Protein 2YMA (pdb70)

Structure (mmCIF, N/CA/C/O backbone):
data_2YMA
#
_entry.id   2YMA
#
_cell.length_a   160.800
_cell.length_b   160.800
_cell.length_c   97.660
_cell.angle_alpha   90.00
_cell.angle_beta   90.00
_cell.angle_gamma   120.00
#
_symmetry.space_group_name_H-M   'H 3 2'
#
loop_
_entity.id
_entity.type
_entity.pdbx_description
1 polymer 'PROTEIN OS-9 HOMOLOG'
2 water water
#
loop_
_atom_site.group_PDB
_atom_site.id
_atom_site.type_symbol
_atom_site.label_atom_id
_atom_site.label_alt_id
_atom_site.label_comp_id
_atom_site.label_asym_id
_atom_site.label_entity_id
_atom_site.label_seq_id
_atom_site.pdbx_PDB_ins_code
_atom_site.Cartn_x
_atom_site.Cartn_y
_atom_site.Cartn_z
_atom_site.occupancy
_atom_site.B_iso_or_equiv
_atom_site.auth_seq_id
_atom_site.auth_comp_id
_atom_site.auth_asym_id
_atom_site.auth_atom_id
_atom_site.pdbx_PDB_model_num
ATOM 1 N N . SER A 1 2 ? -25.813 75.080 3.464 1.00 147.25 265 SER A N 1
ATOM 2 C CA . SER A 1 2 ? -25.547 73.793 2.829 1.00 139.19 265 SER A CA 1
ATOM 3 C C . SER A 1 2 ? -25.471 73.953 1.317 1.00 133.10 265 SER A C 1
ATOM 4 O O . SER A 1 2 ? -25.458 72.963 0.578 1.00 139.57 265 SER A O 1
ATOM 6 N N . ILE A 1 3 ? -25.422 75.210 0.878 1.00 118.23 266 ILE A N 1
ATOM 7 C CA . ILE A 1 3 ? -25.376 75.581 -0.538 1.00 108.40 266 ILE A CA 1
ATOM 8 C C . ILE A 1 3 ? -24.464 74.683 -1.374 1.00 110.42 266 ILE A C 1
ATOM 9 O O . ILE A 1 3 ? -23.354 74.346 -0.954 1.00 108.71 266 ILE A O 1
ATOM 14 N N . GLY A 1 4 ? -24.941 74.301 -2.557 1.00 95.42 267 GLY A N 1
ATOM 15 C CA . GLY A 1 4 ? -24.171 73.469 -3.468 1.00 77.15 267 GLY A CA 1
ATOM 16 C C . GLY A 1 4 ? -24.566 72.002 -3.518 1.00 84.88 267 GLY A C 1
ATOM 17 O O . GLY A 1 4 ? -25.752 71.669 -3.529 1.00 80.59 267 GLY A O 1
ATOM 18 N N . SER A 1 5 ? -23.562 71.126 -3.542 1.00 88.15 268 SER A N 1
ATOM 19 C CA . SER A 1 5 ? -23.789 69.687 -3.668 1.00 87.92 268 SER A CA 1
ATOM 20 C C . SER A 1 5 ? -24.289 69.035 -2.377 1.00 77.73 268 SER A C 1
ATOM 21 O O . SER A 1 5 ? -24.087 69.563 -1.287 1.00 88.92 268 SER A O 1
ATOM 24 N N . ASN A 1 6 ? -24.950 67.889 -2.528 1.00 67.66 269 ASN A N 1
ATOM 25 C CA . ASN A 1 6 ? -25.479 67.100 -1.414 1.00 68.52 269 ASN A CA 1
ATOM 26 C C . ASN A 1 6 ? -24.671 65.836 -1.179 1.00 79.84 269 ASN A C 1
ATOM 27 O O . ASN A 1 6 ? -24.243 65.184 -2.134 1.00 64.98 269 ASN A O 1
ATOM 32 N N . SER A 1 7 ? -24.495 65.476 0.091 1.00 85.05 270 SER A N 1
ATOM 33 C CA . SER A 1 7 ? -23.733 64.287 0.460 1.00 67.80 270 SER A CA 1
ATOM 34 C C . SER A 1 7 ? -24.615 63.059 0.429 1.00 73.15 270 SER A C 1
ATOM 35 O O . SER A 1 7 ? -25.719 63.073 0.966 1.00 92.69 270 SER A O 1
ATOM 38 N N . ILE A 1 8 ? -24.136 62.000 -0.212 1.00 73.36 271 ILE A N 1
ATOM 39 C CA . ILE A 1 8 ? -24.851 60.733 -0.184 1.00 66.22 271 ILE A CA 1
ATOM 40 C C . ILE A 1 8 ? -23.960 59.652 0.388 1.00 73.08 271 ILE A C 1
ATOM 41 O O . ILE A 1 8 ? -22.750 59.639 0.168 1.00 71.33 271 ILE A O 1
ATOM 46 N N . ASP A 1 9 ? -24.567 58.741 1.133 1.00 90.46 272 ASP A N 1
ATOM 47 C CA . ASP A 1 9 ? -23.815 57.637 1.689 1.00 89.43 272 ASP A CA 1
ATOM 48 C C . ASP A 1 9 ? -23.788 56.487 0.710 1.00 70.68 272 ASP A C 1
ATOM 49 O O . ASP A 1 9 ? -24.821 56.076 0.192 1.00 61.37 272 ASP A O 1
ATOM 54 N N . LEU A 1 10 ? -22.589 55.980 0.455 1.00 62.70 273 LEU A N 1
ATOM 55 C CA . LEU A 1 10 ? -22.426 54.797 -0.365 1.00 65.61 273 LEU A CA 1
ATOM 56 C C . LEU A 1 10 ? -22.550 53.538 0.482 1.00 72.61 273 LEU A C 1
ATOM 57 O O . LEU A 1 10 ? -22.337 53.557 1.695 1.00 77.28 273 LEU A O 1
ATOM 62 N N . ILE A 1 11 ? -22.898 52.442 -0.170 1.00 83.82 274 ILE A N 1
ATOM 63 C CA . ILE A 1 11 ? -23.095 51.177 0.518 1.00 76.25 274 ILE A CA 1
ATOM 64 C C . ILE A 1 11 ? -21.778 50.447 0.780 1.00 65.42 274 ILE A C 1
ATOM 65 O O . ILE A 1 11 ? -21.009 50.184 -0.143 1.00 66.90 274 ILE A O 1
ATOM 70 N N . THR A 1 12 ? -21.525 50.140 2.051 1.00 90.46 275 THR A N 1
ATOM 71 C CA . THR A 1 12 ? -20.284 49.496 2.479 1.00 78.67 275 THR A CA 1
ATOM 72 C C . THR A 1 12 ? -20.492 47.998 2.715 1.00 85.83 275 THR A C 1
ATOM 73 O O . THR A 1 12 ? -21.626 47.540 2.897 1.00 81.57 275 THR A O 1
ATOM 77 N N . LYS A 1 13 ? -19.398 47.239 2.706 1.00 84.78 276 LYS A N 1
ATOM 78 C CA . LYS A 1 13 ? -19.459 45.808 2.986 1.00 85.65 276 LYS A CA 1
ATOM 79 C C . LYS A 1 13 ? -19.896 45.561 4.425 1.00 72.86 276 LYS A C 1
ATOM 80 O O . LYS A 1 13 ? -20.748 44.717 4.693 1.00 75.06 276 LYS A O 1
ATOM 82 N N . TYR A 1 14 ? -19.319 46.326 5.345 1.00 69.12 277 TYR A N 1
ATOM 83 C CA . TYR A 1 14 ? -19.548 46.124 6.766 1.00 72.99 277 TYR A CA 1
ATOM 84 C C . TYR A 1 14 ? -20.089 47.385 7.407 1.00 72.32 277 TYR A C 1
ATOM 85 O O . TYR A 1 14 ? -19.623 48.485 7.113 1.00 77.42 277 TYR A O 1
ATOM 94 N N . GLU A 1 15 ? -21.072 47.217 8.286 1.00 78.54 278 GLU A N 1
ATOM 95 C CA . GLU A 1 15 ? -21.545 48.297 9.144 1.00 67.03 278 GLU A CA 1
ATOM 96 C C . GLU A 1 15 ? -20.906 48.183 10.525 1.00 63.84 278 GLU A C 1
ATOM 97 O O . GLU A 1 15 ? -21.081 47.175 11.211 1.00 73.98 278 GLU A O 1
ATOM 103 N N . PRO A 1 16 ? -20.154 49.216 10.936 1.00 70.38 279 PRO A N 1
ATOM 104 C CA . PRO A 1 16 ? -19.463 49.201 12.230 1.00 81.56 279 PRO A CA 1
ATOM 105 C C . PRO A 1 16 ? -20.363 49.675 13.360 1.00 63.48 279 PRO A C 1
ATOM 106 O O . PRO A 1 16 ? -21.006 50.696 13.227 1.00 73.70 279 PRO A O 1
ATOM 110 N N . ILE A 1 17 ? -20.404 48.920 14.451 1.00 71.92 280 ILE A N 1
ATOM 111 C CA . ILE A 1 17 ? -21.171 49.286 15.628 1.00 50.68 280 ILE A CA 1
ATOM 112 C C . ILE A 1 17 ? -20.218 49.343 16.821 1.00 54.04 280 ILE A C 1
ATOM 113 O O . ILE A 1 17 ? -19.532 48.367 17.143 1.00 65.16 280 ILE A O 1
ATOM 118 N N . PHE A 1 18 ? -20.178 50.498 17.465 1.00 52.09 281 PHE A N 1
ATOM 119 C CA . PHE A 1 18 ? -19.280 50.750 18.581 1.00 54.78 281 PHE A CA 1
ATOM 120 C C . PHE A 1 18 ? -19.617 49.947 19.838 1.00 54.69 281 PHE A C 1
ATOM 121 O O . PHE A 1 18 ? -20.706 50.095 20.404 1.00 61.13 281 PHE A O 1
ATOM 129 N N . LEU A 1 19 ? -18.671 49.116 20.282 1.00 52.73 282 LEU A N 1
ATOM 130 C CA . LEU A 1 19 ? -18.841 48.338 21.511 1.00 50.15 282 LEU A CA 1
ATOM 131 C C . LEU A 1 19 ? -18.169 49.035 22.693 1.00 57.50 282 LEU A C 1
ATOM 132 O O . LEU A 1 19 ? -18.290 48.617 23.852 1.00 56.79 282 LEU A O 1
ATOM 137 N N . GLY A 1 20 ? -17.447 50.103 22.390 1.00 67.14 283 GLY A N 1
ATOM 138 C CA . GLY A 1 20 ? -16.699 50.807 23.408 1.00 71.48 283 GLY A CA 1
ATOM 139 C C . GLY A 1 20 ? -15.285 50.289 23.534 1.00 78.01 283 GLY A C 1
ATOM 140 O O . GLY A 1 20 ? -14.922 49.294 22.904 1.00 69.16 283 GLY A O 1
ATOM 141 N N . SER A 1 21 ? -14.493 50.977 24.354 1.00 80.07 284 SER A N 1
ATOM 142 C CA . SER A 1 21 ? -13.100 50.616 24.609 1.00 68.98 284 SER A CA 1
ATOM 143 C C . SER A 1 21 ? -12.267 50.524 23.324 1.00 75.86 284 SER A C 1
ATOM 144 O O . SER A 1 21 ? -11.350 49.718 23.247 1.00 67.49 284 SER A O 1
ATOM 147 N N . GLY A 1 22 ? -12.589 51.347 22.327 1.00 65.50 285 GLY A N 1
ATOM 148 C CA . GLY A 1 22 ? -11.908 51.303 21.039 1.00 55.93 285 GLY A CA 1
ATOM 149 C C . GLY A 1 22 ? -12.161 50.043 20.219 1.00 76.27 285 GLY A C 1
ATOM 150 O O . GLY A 1 22 ? -11.352 49.686 19.359 1.00 77.38 285 GLY A O 1
ATOM 151 N N . ILE A 1 23 ? -13.281 49.368 20.474 1.00 53.39 286 ILE A N 1
ATOM 152 C CA . ILE A 1 23 ? -13.602 48.125 19.771 1.00 53.98 286 ILE A CA 1
ATOM 153 C C . ILE A 1 23 ? -14.915 48.255 19.008 1.00 54.27 286 ILE A C 1
ATOM 154 O O . ILE A 1 23 ? -15.897 48.791 19.527 1.00 54.91 286 ILE A O 1
ATOM 159 N N . TYR A 1 24 ? -14.936 47.766 17.775 1.00 59.91 287 TYR A N 1
ATOM 160 C CA . TYR A 1 24 ? -16.150 47.821 16.966 1.00 57.74 287 TYR A CA 1
ATOM 161 C C . TYR A 1 24 ? -16.622 46.465 16.483 1.00 56.67 287 TYR A C 1
ATOM 162 O O . TYR A 1 24 ? -15.824 45.638 16.032 1.00 58.24 287 TYR A O 1
ATOM 171 N N . PHE A 1 25 ? -17.930 46.256 16.559 1.00 49.86 288 PHE A N 1
ATOM 172 C CA . PHE A 1 25 ? -18.553 45.100 15.928 1.00 45.39 288 PHE A CA 1
ATOM 173 C C . PHE A 1 25 ? -18.729 45.419 14.438 1.00 51.11 288 PHE A C 1
ATOM 174 O O . PHE A 1 25 ? -19.375 46.409 14.070 1.00 55.83 288 PHE A O 1
ATOM 182 N N . LEU A 1 26 ? -18.155 44.590 13.579 1.00 47.95 289 LEU A N 1
ATOM 183 C CA . LEU A 1 26 ? -18.318 44.770 12.136 1.00 48.74 289 LEU A CA 1
ATOM 184 C C . LEU A 1 26 ? -19.347 43.795 11.605 1.00 53.06 289 LEU A C 1
ATOM 185 O O . LEU A 1 26 ? -19.111 42.579 11.550 1.00 48.22 289 LEU A O 1
ATOM 190 N N . ARG A 1 27 ? -20.497 44.325 11.223 1.00 67.41 290 ARG A N 1
ATOM 191 C CA . ARG A 1 27 ? -21.535 43.479 10.68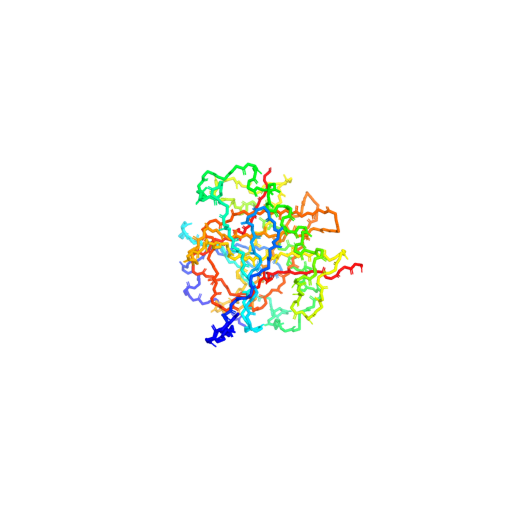2 1.00 55.22 290 ARG A CA 1
ATOM 192 C C . ARG A 1 27 ? -21.605 43.611 9.185 1.00 59.57 290 ARG A C 1
ATOM 193 O O . ARG A 1 27 ? -21.936 44.671 8.666 1.00 61.09 290 ARG A O 1
ATOM 201 N N . PRO A 1 28 ? -21.332 42.515 8.483 1.00 64.02 291 PRO A N 1
ATOM 202 C CA . PRO A 1 28 ? -21.383 42.529 7.019 1.00 53.89 291 PRO A CA 1
ATOM 203 C C . PRO A 1 28 ? -22.802 42.785 6.518 1.00 71.49 291 PRO A C 1
ATOM 204 O O . PRO A 1 28 ? -23.752 42.212 7.073 1.00 67.04 291 PRO A O 1
ATOM 208 N N . PHE A 1 29 ? -22.946 43.633 5.494 1.00 75.81 292 PHE A N 1
ATOM 209 C CA . PHE A 1 29 ? -24.259 43.877 4.891 1.00 84.50 292 PHE A CA 1
ATOM 210 C C . PHE A 1 29 ? -24.778 42.578 4.244 1.00 74.82 292 PHE A C 1
ATOM 211 O O . PHE A 1 29 ? -25.980 42.301 4.249 1.00 81.71 292 PHE A O 1
ATOM 213 N N . ASN A 1 30 ? -23.859 41.776 3.712 1.00 81.04 293 ASN A N 1
ATOM 214 C CA . ASN A 1 30 ? -24.185 40.434 3.212 1.00 81.11 293 ASN A CA 1
ATOM 215 C C . ASN A 1 30 ? -24.438 39.426 4.351 1.00 84.74 293 ASN A C 1
ATOM 216 O O . ASN A 1 30 ? -23.498 38.963 5.003 1.00 83.28 293 ASN A O 1
ATOM 221 N N . THR A 1 31 ? -25.700 39.082 4.590 1.00 99.85 294 THR A N 1
ATOM 222 C CA . THR A 1 31 ? -26.062 38.235 5.730 1.00 106.83 294 THR A CA 1
ATOM 223 C C . THR A 1 31 ? -25.416 36.845 5.714 1.00 97.31 294 THR A C 1
ATOM 224 O O . THR A 1 31 ? -25.558 36.082 6.673 1.00 99.53 294 THR A O 1
ATOM 226 N N . ASP A 1 32 ? -24.710 36.517 4.633 1.00 98.90 295 ASP A N 1
ATOM 227 C CA . ASP A 1 32 ? -24.136 35.176 4.466 1.00 99.12 295 ASP A CA 1
ATOM 228 C C . ASP A 1 32 ? -22.718 35.054 5.029 1.00 94.44 295 ASP A C 1
ATOM 229 O O . ASP A 1 32 ? -22.248 33.955 5.312 1.00 108.34 295 ASP A O 1
ATOM 231 N N . GLU A 1 33 ? -22.047 36.190 5.185 1.00 81.09 296 GLU A N 1
ATOM 232 C CA . GLU A 1 33 ? -20.689 36.242 5.718 1.00 62.07 296 GLU A CA 1
ATOM 233 C C . GLU A 1 33 ? -20.656 36.568 7.215 1.00 62.73 296 GLU A C 1
ATOM 234 O O . GLU A 1 33 ? -21.664 36.984 7.798 1.00 68.56 296 GLU A O 1
ATOM 240 N N . ARG A 1 34 ? -19.488 36.399 7.835 1.00 50.70 297 ARG A N 1
ATOM 241 C CA . ARG A 1 34 ? -19.426 36.439 9.293 1.00 56.95 297 ARG A CA 1
ATOM 242 C C . ARG A 1 34 ? -19.026 37.767 9.902 1.00 58.38 297 ARG A C 1
ATOM 243 O O . ARG A 1 34 ? -18.363 38.588 9.276 1.00 60.93 297 ARG A O 1
ATOM 251 N N . ASP A 1 35 ? -19.463 37.961 11.141 1.00 49.71 298 ASP A N 1
ATOM 252 C CA . ASP A 1 35 ? -19.158 39.152 11.900 1.00 48.94 298 ASP A CA 1
ATOM 253 C C . ASP A 1 35 ? -17.660 39.164 12.223 1.00 49.48 298 ASP A C 1
ATOM 254 O O . ASP A 1 35 ? -17.060 38.112 12.389 1.00 49.49 298 ASP A O 1
ATOM 259 N N . LYS A 1 36 ? -17.067 40.359 12.259 1.00 49.30 299 LYS A N 1
ATOM 260 C CA . LYS A 1 36 ? -15.673 40.574 12.638 1.00 48.53 299 LYS A CA 1
ATOM 261 C C . LYS A 1 36 ? -15.653 41.561 13.789 1.00 57.55 299 LYS A C 1
ATOM 262 O O . LYS A 1 36 ? -16.663 42.208 14.073 1.00 45.10 299 LYS A O 1
ATOM 268 N N . LEU A 1 37 ? -14.484 41.718 14.406 1.00 43.46 300 LEU A N 1
ATOM 269 C CA . LEU A 1 37 ? -14.260 42.773 15.393 1.00 42.26 300 LEU A CA 1
ATOM 270 C C . LEU A 1 37 ? -13.100 43.662 14.948 1.00 54.20 300 LEU A C 1
ATOM 271 O O . LEU A 1 37 ? -12.099 43.180 14.399 1.00 49.36 300 LEU A O 1
ATOM 276 N N . MET A 1 38 ? -13.221 44.960 15.201 1.00 57.74 301 MET A N 1
ATOM 277 C CA . MET A 1 38 ? -12.163 45.890 14.815 1.00 57.96 301 MET A CA 1
ATOM 278 C C . MET A 1 38 ? -11.645 46.733 15.971 1.00 58.47 301 MET A C 1
ATOM 279 O O . MET A 1 38 ? -12.407 47.442 16.644 1.00 57.12 301 MET A O 1
ATOM 284 N N . VAL A 1 39 ? -10.335 46.669 16.174 1.00 46.30 302 VAL A N 1
ATOM 285 C CA . VAL A 1 39 ? -9.695 47.415 17.247 1.00 56.66 302 VAL A CA 1
ATOM 286 C C . VAL A 1 39 ? -9.145 48.714 16.687 1.00 69.12 302 VAL A C 1
ATOM 287 O O . VAL A 1 39 ? -8.438 48.708 15.679 1.00 78.59 302 VAL A O 1
ATOM 291 N N . THR A 1 40 ? -9.491 49.828 17.325 1.00 73.97 303 THR A N 1
ATOM 292 C CA . THR A 1 40 ? -9.023 51.149 16.895 1.00 64.98 303 THR A CA 1
ATOM 293 C C . THR A 1 40 ? -8.133 51.777 17.967 1.00 74.94 303 THR A C 1
ATOM 294 O O . THR A 1 40 ? -7.505 52.806 17.744 1.00 78.46 303 THR A O 1
ATOM 298 N N . ASP A 1 41 ? -8.064 51.123 19.122 1.00 85.86 304 ASP A N 1
ATOM 299 C CA . ASP A 1 41 ? -7.292 51.600 20.268 1.00 76.93 304 ASP A CA 1
ATOM 300 C C . ASP A 1 41 ? -5.786 51.407 20.051 1.00 72.67 304 ASP A C 1
ATOM 301 O O . ASP A 1 41 ? -5.328 50.293 19.804 1.00 83.67 304 ASP A O 1
ATOM 306 N N . ASN A 1 42 ? -5.020 52.490 20.153 1.00 84.08 305 ASN A N 1
ATOM 307 C CA . ASN A 1 42 ? -3.562 52.425 20.000 1.00 106.44 305 ASN A CA 1
ATOM 308 C C . ASN A 1 42 ? -2.844 51.671 21.116 1.00 103.63 305 ASN A C 1
ATOM 309 O O . ASN A 1 42 ? -1.701 51.241 20.953 1.00 101.15 305 ASN A O 1
ATOM 314 N N . ALA A 1 43 ? -3.517 51.517 22.250 1.00 95.62 306 ALA A N 1
ATOM 315 C CA . ALA A 1 43 ? -2.962 50.771 23.368 1.00 82.08 306 ALA A CA 1
ATOM 316 C C . ALA A 1 43 ? -3.182 49.266 23.194 1.00 86.31 306 ALA A C 1
ATOM 317 O O . ALA A 1 43 ? -2.811 48.473 24.061 1.00 91.61 306 ALA A O 1
ATOM 319 N N . MET A 1 44 ? -3.788 48.885 22.070 1.00 80.99 307 MET A N 1
ATOM 320 C CA . MET A 1 44 ? -3.998 47.476 21.724 1.00 79.95 307 MET A CA 1
ATOM 321 C C . MET A 1 44 ? -3.525 47.212 20.300 1.00 76.57 307 MET A C 1
ATOM 322 O O . MET A 1 44 ? -4.196 46.515 19.531 1.00 74.30 307 MET A O 1
ATOM 327 N N . SER A 1 45 ? -2.380 47.789 19.948 1.00 91.43 308 SER A N 1
ATOM 328 C CA . SER A 1 45 ? -1.843 47.687 18.594 1.00 94.82 308 SER A CA 1
ATOM 329 C C . SER A 1 45 ? -0.896 46.496 18.446 1.00 97.02 308 SER A C 1
ATOM 330 O O . SER A 1 45 ? -0.760 45.916 17.358 1.00 86.25 308 SER A O 1
ATOM 333 N N . ASN A 1 46 ? -0.263 46.131 19.558 1.00 102.13 309 ASN A N 1
ATOM 334 C CA . ASN A 1 46 ? 0.758 45.090 19.584 1.00 105.74 309 ASN A CA 1
ATOM 335 C C . ASN A 1 46 ? 0.259 43.805 20.229 1.00 93.02 309 ASN A C 1
ATOM 336 O O . ASN A 1 46 ? 0.154 43.717 21.453 1.00 89.50 309 ASN A O 1
ATOM 341 N N . TRP A 1 47 ? -0.011 42.798 19.404 1.00 86.02 310 TRP A N 1
ATOM 342 C CA . TRP A 1 47 ? -0.649 41.566 19.875 1.00 78.63 310 TRP A CA 1
ATOM 343 C C . TRP A 1 47 ? 0.306 40.466 20.336 1.00 95.77 310 TRP A C 1
ATOM 344 O O . TRP A 1 47 ? -0.098 39.319 20.541 1.00 85.39 310 TRP A O 1
ATOM 355 N N . ASP A 1 48 ? 1.569 40.831 20.517 1.00 113.46 311 ASP A N 1
ATOM 356 C CA . ASP A 1 48 ? 2.522 39.942 21.157 1.00 129.53 311 ASP A CA 1
ATOM 357 C C . ASP A 1 48 ? 2.411 40.123 22.664 1.00 127.30 311 ASP A C 1
ATOM 358 O O . ASP A 1 48 ? 2.050 39.193 23.395 1.00 112.25 311 ASP A O 1
ATOM 363 N N . GLU A 1 49 ? 2.704 41.337 23.117 1.00 122.34 312 GLU A N 1
ATOM 364 C CA . GLU A 1 49 ? 2.514 41.697 24.516 1.00 124.14 312 GLU A CA 1
ATOM 365 C C . GLU A 1 49 ? 1.031 41.980 24.844 1.00 104.86 312 GLU A C 1
ATOM 366 O O . GLU A 1 49 ? 0.620 43.133 24.946 1.00 93.65 312 GLU A O 1
ATOM 368 N N . ILE A 1 50 ? 0.245 40.915 25.005 1.00 94.09 313 ILE A N 1
ATOM 369 C CA . ILE A 1 50 ? -1.153 41.014 25.428 1.00 94.43 313 ILE A CA 1
ATOM 370 C C . ILE A 1 50 ? -1.251 41.104 26.946 1.00 94.91 313 ILE A C 1
ATOM 371 O O . ILE A 1 50 ? -0.979 40.127 27.641 1.00 91.09 313 ILE A O 1
ATOM 376 N N . THR A 1 51 ? -1.652 42.263 27.464 1.00 85.74 314 THR A N 1
ATOM 377 C CA . THR A 1 51 ? -1.740 42.449 28.913 1.00 71.44 314 THR A CA 1
ATOM 378 C C . THR A 1 51 ? -3.170 42.261 29.414 1.00 77.70 314 THR A C 1
ATOM 379 O O . THR A 1 51 ? -4.100 42.106 28.618 1.00 77.77 314 THR A O 1
ATOM 383 N N . GLU A 1 52 ? -3.348 42.283 30.731 1.00 72.24 315 GLU A N 1
ATOM 384 C CA . GLU A 1 52 ? -4.677 42.107 31.289 1.00 72.24 315 GLU A CA 1
ATOM 385 C C . GLU A 1 52 ? -5.697 43.141 30.817 1.00 73.83 315 GLU A C 1
ATOM 386 O O . GLU A 1 52 ? -6.885 42.836 30.766 1.00 71.33 315 GLU A O 1
ATOM 392 N N . THR A 1 53 ? -5.258 44.349 30.471 1.00 57.80 316 THR A N 1
ATOM 393 C CA . THR A 1 53 ? -6.217 45.354 30.011 1.00 69.50 316 THR A CA 1
ATOM 394 C C . THR A 1 53 ? -6.839 45.026 28.641 1.00 43.78 316 THR A C 1
ATOM 395 O O . THR A 1 53 ? -7.951 45.472 28.344 1.00 63.49 316 THR A O 1
ATOM 399 N N . TYR A 1 54 ? -6.129 44.253 27.823 1.00 70.18 317 TYR A N 1
ATOM 400 C CA . TYR A 1 54 ? -6.722 43.697 26.607 1.00 66.53 317 TYR A CA 1
ATOM 401 C C . TYR A 1 54 ? -7.967 42.881 26.964 1.00 56.94 317 TYR A C 1
ATOM 402 O O . TYR A 1 54 ? -9.037 43.055 26.372 1.00 57.30 317 TYR A O 1
ATOM 411 N N . TYR A 1 55 ? -7.829 42.001 27.951 1.00 64.84 318 TYR A N 1
ATOM 412 C CA . TYR A 1 55 ? -8.957 41.187 28.402 1.00 67.69 318 TYR A CA 1
ATOM 413 C C . TYR A 1 55 ? -10.060 42.021 29.031 1.00 68.43 318 TYR A C 1
ATOM 414 O O . TYR A 1 55 ? -11.247 41.751 28.828 1.00 64.74 318 TYR A O 1
ATOM 423 N N . GLN A 1 56 ? -9.664 43.034 29.795 1.00 65.80 319 GLN A N 1
ATOM 424 C CA . GLN A 1 56 ? -10.622 43.873 30.498 1.00 54.65 319 GLN A CA 1
ATOM 425 C C . GLN A 1 56 ? -11.453 44.731 29.526 1.00 52.21 319 GLN A C 1
ATOM 426 O O . GLN A 1 56 ? -12.663 44.892 29.705 1.00 63.16 319 GLN A O 1
ATOM 432 N N . LYS A 1 57 ? -10.811 45.246 28.483 1.00 64.70 320 LYS A N 1
ATOM 433 C CA . LYS A 1 57 ? -11.526 46.009 27.469 1.00 64.39 320 LYS A CA 1
ATOM 434 C C . LYS A 1 57 ? -12.444 45.123 26.633 1.00 60.03 320 LYS A C 1
ATOM 435 O O . LYS A 1 57 ? -13.590 45.470 26.376 1.00 52.76 320 LYS A O 1
ATOM 441 N N . PHE A 1 58 ? -11.936 43.971 26.214 1.00 67.00 321 PHE A N 1
ATOM 442 C CA . PHE A 1 58 ? -12.734 43.052 25.422 1.00 44.85 321 PHE A CA 1
ATOM 443 C C . PHE A 1 58 ? -13.893 42.491 26.230 1.00 54.07 321 PHE A C 1
ATOM 444 O O . PHE A 1 58 ? -14.993 42.318 25.707 1.00 43.02 321 PHE A O 1
ATOM 452 N N . GLY A 1 59 ? -13.662 42.234 27.512 1.00 42.92 322 GLY A N 1
ATOM 453 C CA . GLY A 1 59 ? -14.756 41.854 28.388 1.00 51.38 322 GLY A CA 1
ATOM 454 C C . GLY A 1 59 ? -15.921 42.832 28.284 1.00 67.81 322 GLY A C 1
ATOM 455 O O . GLY A 1 59 ? -17.072 42.418 28.133 1.00 64.44 322 GLY A O 1
ATOM 456 N N . ASN A 1 60 ? -15.625 44.131 28.362 1.00 51.33 323 ASN A N 1
ATOM 457 C CA . ASN A 1 60 ? -16.659 45.162 28.290 1.00 56.68 323 ASN A CA 1
ATOM 458 C C . ASN A 1 60 ? -17.358 45.182 26.939 1.00 55.31 323 ASN A C 1
ATOM 459 O O . ASN A 1 60 ? -18.590 45.293 26.861 1.00 55.68 323 ASN A O 1
ATOM 464 N N . ALA A 1 61 ? -16.568 45.096 25.872 1.00 50.02 324 ALA A N 1
ATOM 465 C CA . ALA A 1 61 ? -17.126 45.104 24.523 1.00 56.25 324 ALA A CA 1
ATOM 466 C C . ALA A 1 61 ? -18.062 43.906 24.287 1.00 58.50 324 ALA A C 1
ATOM 467 O O . ALA A 1 61 ? -19.110 44.044 23.630 1.00 44.87 324 ALA A O 1
ATOM 469 N N . ILE A 1 62 ? -17.681 42.741 24.823 1.00 46.86 325 ILE A N 1
ATOM 470 C CA . ILE A 1 62 ? -18.470 41.515 24.675 1.00 46.83 325 ILE A CA 1
ATOM 471 C C . ILE A 1 62 ? -19.805 41.671 25.380 1.00 58.73 325 ILE A C 1
ATOM 472 O O . ILE A 1 62 ? -20.860 41.372 24.807 1.00 56.51 325 ILE A O 1
ATOM 477 N N . ASN A 1 63 ? -19.766 42.159 26.616 1.00 59.71 326 ASN A N 1
ATOM 478 C CA . ASN A 1 63 ? -21.001 42.429 27.352 1.00 60.35 326 ASN A CA 1
ATOM 479 C C . ASN A 1 63 ? -21.932 43.368 26.607 1.00 54.36 326 ASN A C 1
ATOM 480 O O . ASN A 1 63 ? -23.140 43.159 26.584 1.00 47.69 326 ASN A O 1
ATOM 485 N N . LYS A 1 64 ? -21.363 44.395 25.989 1.00 44.92 327 LYS A N 1
ATOM 486 C CA . LYS A 1 64 ? -22.156 45.338 25.208 1.00 55.30 327 LYS A CA 1
ATOM 487 C C . LYS A 1 64 ? -22.759 44.644 23.984 1.00 47.26 327 LYS A C 1
ATOM 488 O O . LYS A 1 64 ? -23.943 44.814 23.672 1.00 55.95 327 LYS A O 1
ATOM 494 N N . MET A 1 65 ? -21.925 43.878 23.287 1.00 44.51 328 MET A N 1
ATOM 495 C CA . MET A 1 65 ? -22.361 43.106 22.130 1.00 45.96 328 MET A CA 1
ATOM 496 C C . MET A 1 65 ? -23.569 42.256 22.500 1.00 54.61 328 MET A C 1
ATOM 497 O O . MET A 1 65 ? -24.563 42.211 21.766 1.00 49.78 328 MET A O 1
ATOM 502 N N . LEU A 1 66 ? -23.478 41.587 23.646 1.00 43.57 329 LEU A N 1
ATOM 503 C CA . LEU A 1 66 ? -24.574 40.761 24.149 1.00 42.36 329 LEU A CA 1
ATOM 504 C C . LEU A 1 66 ? -25.834 41.551 24.526 1.00 52.19 329 LEU A C 1
ATOM 505 O O . LEU A 1 66 ? -26.951 41.134 24.193 1.00 62.99 329 LEU A O 1
ATOM 510 N N . SER A 1 67 ? -25.648 42.683 25.207 1.00 58.19 330 SER A N 1
ATOM 511 C CA . SER A 1 67 ? -26.744 43.589 25.568 1.00 64.53 330 SER A CA 1
ATOM 512 C C . SER A 1 67 ? -27.501 44.048 24.340 1.00 70.03 330 SER A C 1
ATOM 513 O O . SER A 1 67 ? -28.728 44.163 24.354 1.00 76.93 330 SER A O 1
ATOM 516 N N . LEU A 1 68 ? -26.749 44.320 23.281 1.00 62.00 331 LEU A N 1
ATOM 517 C CA . LEU A 1 68 ? -27.321 44.775 22.029 1.00 51.95 331 LEU A CA 1
ATOM 518 C C . LEU A 1 68 ? -28.056 43.655 21.286 1.00 56.24 331 LEU A C 1
ATOM 519 O O . LEU A 1 68 ? -28.814 43.915 20.346 1.00 45.45 331 LEU A O 1
ATOM 524 N N . ARG A 1 69 ? -27.850 42.413 21.725 1.00 50.51 332 ARG A N 1
ATOM 525 C CA . ARG A 1 69 ? -28.430 41.245 21.060 1.00 50.82 332 ARG A CA 1
ATOM 526 C C . ARG A 1 69 ? -28.017 41.148 19.584 1.00 56.05 332 ARG A C 1
ATOM 527 O O . ARG A 1 69 ? -28.823 40.782 18.727 1.00 49.23 332 ARG A O 1
ATOM 535 N N . LEU A 1 70 ? -26.757 41.45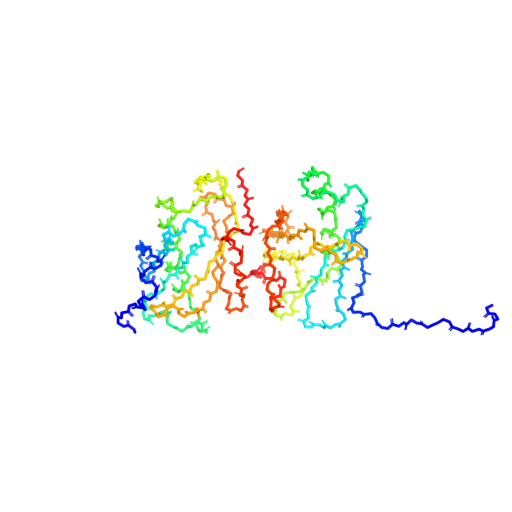7 19.298 1.00 53.88 333 LEU A N 1
ATOM 536 C CA . LEU A 1 70 ? -26.264 41.472 17.925 1.00 49.53 333 LEU A CA 1
ATOM 537 C C . LEU A 1 70 ? -26.050 40.078 17.344 1.00 57.93 333 LEU A C 1
ATOM 538 O O . LEU A 1 70 ? -26.054 39.903 16.124 1.00 57.40 333 LEU A O 1
ATOM 543 N N . VAL A 1 71 ? -25.833 39.080 18.193 1.00 42.95 334 VAL A N 1
ATOM 544 C CA . VAL A 1 71 ? -25.528 37.772 17.637 1.00 46.68 334 VAL A CA 1
ATOM 545 C C . VAL A 1 71 ? -26.657 36.773 17.822 1.00 59.12 334 VAL A C 1
ATOM 546 O O . VAL A 1 71 ? -27.315 36.704 18.871 1.00 49.76 334 VAL A O 1
ATOM 550 N N . SER A 1 72 ? -26.886 36.011 16.764 1.00 46.75 335 SER A N 1
ATOM 551 C CA . SER A 1 72 ? -27.894 34.975 16.783 1.00 52.36 335 SER A CA 1
ATOM 552 C C . SER A 1 72 ? -27.265 33.631 16.407 1.00 45.34 335 SER A C 1
ATOM 553 O O . SER A 1 72 ? -26.300 33.567 15.627 1.00 42.88 335 SER A O 1
ATOM 556 N N . LEU A 1 73 ? -27.826 32.572 16.982 1.00 50.40 336 LEU A N 1
ATOM 557 C CA . LEU A 1 73 ? -27.420 31.199 16.720 1.00 43.66 336 LEU A CA 1
ATOM 558 C C . LEU A 1 73 ? -27.679 30.804 15.276 1.00 35.49 336 LEU A C 1
ATOM 559 O O . LEU A 1 73 ? -28.385 31.496 14.540 1.00 62.61 336 LEU A O 1
ATOM 564 N N . PRO A 1 74 ? -27.079 29.695 14.853 1.00 59.38 337 PRO A N 1
ATOM 565 C CA . PRO A 1 74 ? -27.254 29.226 13.480 1.00 65.41 337 PRO A CA 1
ATOM 566 C C . PRO A 1 74 ? -28.698 28.833 13.186 1.00 66.66 337 PRO A C 1
ATOM 567 O O . PRO A 1 74 ? -29.079 28.813 12.021 1.00 72.87 337 PRO A O 1
ATOM 571 N N . ASN A 1 75 ? -29.487 28.531 14.211 1.00 66.68 338 ASN A N 1
ATOM 572 C CA . ASN A 1 75 ? -30.914 28.298 13.998 1.00 66.95 338 ASN A CA 1
ATOM 573 C C . ASN A 1 75 ? -31.707 29.585 13.739 1.00 69.21 338 ASN A C 1
ATOM 574 O O . ASN A 1 75 ? -32.897 29.531 13.466 1.00 79.41 338 ASN A O 1
ATOM 579 N N . GLY A 1 76 ? -31.055 30.737 13.831 1.00 66.42 339 GLY A N 1
ATOM 580 C CA . GLY A 1 76 ? -31.737 32.000 13.604 1.00 50.69 339 GLY A CA 1
ATOM 581 C C . GLY A 1 76 ? -32.240 32.636 14.890 1.00 52.64 339 GLY A C 1
ATOM 582 O O . GLY A 1 76 ? -32.675 33.785 14.889 1.00 49.65 339 GLY A O 1
ATOM 583 N N . HIS A 1 77 ? -32.180 31.889 15.990 1.00 61.57 340 HIS A N 1
ATOM 584 C CA . HIS A 1 77 ? -32.586 32.405 17.295 1.00 59.55 340 HIS A CA 1
ATOM 585 C C . HIS A 1 77 ? -31.524 33.306 17.910 1.00 77.05 340 HIS A C 1
ATOM 586 O O . HIS A 1 77 ? -30.343 32.958 17.915 1.00 62.89 340 HIS A O 1
ATOM 593 N N . ILE A 1 78 ? -31.959 34.454 18.433 1.00 70.76 341 ILE A N 1
ATOM 594 C CA . ILE A 1 78 ? -31.085 35.377 19.146 1.00 72.12 341 ILE A CA 1
ATOM 595 C C . ILE A 1 78 ? -30.454 34.695 20.362 1.00 70.76 341 ILE A C 1
ATOM 596 O O . ILE A 1 78 ? -31.135 33.993 21.119 1.00 68.11 341 ILE A O 1
ATOM 601 N N . LEU A 1 79 ? -29.151 34.897 20.533 1.00 65.75 342 LEU A N 1
ATOM 602 C CA . LEU A 1 79 ? -28.433 34.402 21.698 1.00 65.49 342 LEU A CA 1
ATOM 603 C C . LEU A 1 79 ? -28.992 35.014 22.973 1.00 66.82 342 LEU A C 1
ATOM 604 O O . LEU A 1 79 ? -28.803 36.202 23.237 1.00 89.21 342 LEU A O 1
ATOM 609 N N . GLN A 1 80 ? -29.678 34.197 23.761 1.00 74.44 343 GLN A N 1
ATOM 610 C CA . GLN A 1 80 ? -30.309 34.658 24.989 1.00 88.09 343 GLN A CA 1
ATOM 611 C C . GLN A 1 80 ? -29.601 34.091 26.212 1.00 110.62 343 GLN A C 1
ATOM 612 O O . GLN A 1 80 ? -29.049 32.999 26.151 1.00 98.17 343 GLN A O 1
ATOM 614 N N . PRO A 1 81 ? -29.604 34.839 27.328 1.00 125.81 344 PRO A N 1
ATOM 615 C CA . PRO A 1 81 ? -29.055 34.350 28.597 1.00 114.92 344 PRO A CA 1
ATOM 616 C C . PRO A 1 81 ? -29.559 32.949 28.906 1.00 104.95 344 PRO A C 1
ATOM 617 O O . PRO A 1 81 ? -30.706 32.635 28.601 1.00 111.60 344 PRO A O 1
ATOM 621 N N . GLY A 1 82 ? -28.710 32.120 29.502 1.00 107.08 345 GLY A N 1
ATOM 622 C CA . GLY A 1 82 ? -29.044 30.724 29.721 1.00 106.07 345 GLY A CA 1
ATOM 623 C C . GLY A 1 82 ? -28.402 29.843 28.664 1.00 92.19 345 GLY A C 1
ATOM 624 O O . GLY A 1 82 ? -28.094 28.681 28.913 1.00 80.32 345 GLY A O 1
ATOM 625 N N . ASP A 1 83 ? -28.202 30.405 27.476 1.00 86.65 346 ASP A N 1
ATOM 626 C CA . ASP A 1 83 ? -27.503 29.714 26.400 1.00 80.21 346 ASP A CA 1
ATOM 627 C C . ASP A 1 83 ? -25.995 29.642 26.673 1.00 60.70 346 ASP A C 1
ATOM 628 O O . ASP A 1 83 ? -25.460 30.403 27.475 1.00 90.10 346 ASP A O 1
ATOM 633 N N . SER A 1 84 ? -25.324 28.710 26.015 1.00 61.09 347 SER A N 1
ATOM 634 C CA . SER A 1 84 ? -23.869 28.561 26.113 1.00 65.78 347 SER A CA 1
ATOM 635 C C . SER A 1 84 ? -23.335 28.259 24.720 1.00 54.09 347 SER A C 1
ATOM 636 O O . SER A 1 84 ? -24.053 27.706 23.888 1.00 49.18 347 SER A O 1
ATOM 639 N N . CYS A 1 85 ? -22.085 28.612 24.451 1.00 58.02 348 CYS A N 1
ATOM 640 C CA . CYS A 1 85 ? -21.582 28.496 23.087 1.00 44.13 348 CYS A CA 1
ATOM 641 C C . CYS A 1 85 ? -20.084 28.681 23.007 1.00 46.35 348 CYS A C 1
ATOM 642 O O . CYS A 1 85 ? -19.446 29.079 23.979 1.00 45.73 348 CYS A O 1
ATOM 645 N N . VAL A 1 86 ? -19.538 28.377 21.833 1.00 39.60 349 VAL A N 1
ATOM 646 C CA . VAL A 1 86 ? -18.203 28.793 21.469 1.00 41.64 349 VAL A CA 1
ATOM 647 C C . VAL A 1 86 ? -18.317 29.618 20.192 1.00 51.89 349 VAL A C 1
ATOM 648 O O . VAL A 1 86 ? -18.713 29.108 19.131 1.00 39.97 349 VAL A O 1
ATOM 652 N N . TRP A 1 87 ? -17.982 30.898 20.317 1.00 37.99 350 TRP A N 1
ATOM 653 C CA . TRP A 1 87 ? -18.174 31.874 19.251 1.00 38.97 350 TRP A CA 1
ATOM 654 C C . TRP A 1 87 ? -16.806 32.449 18.894 1.00 31.38 350 TRP A C 1
ATOM 655 O O . TRP A 1 87 ? -16.023 32.790 19.786 1.00 41.30 350 TRP A O 1
ATOM 666 N N . LEU A 1 88 ? -16.506 32.541 17.601 1.00 38.32 351 LEU A N 1
ATOM 667 C CA . LEU A 1 88 ? -15.180 32.976 17.146 1.00 40.52 351 LEU A CA 1
ATOM 668 C C . LEU A 1 88 ? -15.305 34.116 16.169 1.00 37.21 351 LEU A C 1
ATOM 669 O O . LEU A 1 88 ? -16.236 34.153 15.370 1.00 47.40 351 LEU A O 1
ATOM 674 N N . ALA A 1 89 ? -14.319 35.001 16.178 1.00 48.54 352 ALA A N 1
ATOM 675 C CA . ALA A 1 89 ? -14.282 36.106 15.232 1.00 43.98 352 ALA A CA 1
ATOM 676 C C . ALA A 1 89 ? -12.856 36.587 15.021 1.00 49.74 352 ALA A C 1
ATOM 677 O O . ALA A 1 89 ? -12.043 36.608 15.964 1.00 42.29 352 ALA A O 1
ATOM 679 N N . GLU A 1 90 ? -12.545 36.951 13.778 1.00 45.39 353 GLU A N 1
ATOM 680 C CA . GLU A 1 90 ? -11.284 37.614 13.482 1.00 48.58 353 GLU A CA 1
ATOM 681 C C . GLU A 1 90 ? -11.290 38.987 14.134 1.00 54.83 353 GLU A C 1
ATOM 682 O O . GLU A 1 90 ? -12.307 39.699 14.131 1.00 43.11 353 GLU A O 1
ATOM 688 N N . VAL A 1 91 ? -10.153 39.353 14.704 1.00 53.82 354 VAL A N 1
ATOM 689 C CA . VAL A 1 91 ? -9.943 40.712 15.166 1.00 53.33 354 VAL A CA 1
ATOM 690 C C . VAL A 1 91 ? -9.008 41.392 14.173 1.00 49.96 354 VAL A C 1
ATOM 691 O O . VAL A 1 91 ? -7.872 40.948 13.965 1.00 55.71 354 VAL A O 1
ATOM 695 N N . VAL A 1 92 ? -9.498 42.440 13.521 1.00 54.96 355 VAL A N 1
ATOM 696 C CA . VAL A 1 92 ? -8.677 43.178 12.565 1.00 56.87 355 VAL A CA 1
ATOM 697 C C . VAL A 1 92 ? -8.461 44.605 13.050 1.00 57.49 355 VAL A C 1
ATOM 698 O O . VAL A 1 92 ? -9.185 45.083 13.925 1.00 60.97 355 VAL A O 1
ATOM 702 N N . ASP A 1 93 ? -7.462 45.280 12.479 1.00 64.21 356 ASP A N 1
ATOM 703 C CA . ASP A 1 93 ? -7.266 46.709 12.727 1.00 62.04 356 ASP A CA 1
ATOM 704 C C . ASP A 1 93 ? -7.990 47.565 11.694 1.00 71.21 356 ASP A C 1
ATOM 705 O O . ASP A 1 93 ? -8.761 47.061 10.877 1.00 73.99 356 ASP A O 1
ATOM 710 N N . MET A 1 94 ? -7.721 48.865 11.725 1.00 80.35 357 MET A N 1
ATOM 711 C CA . MET A 1 94 ? -8.436 49.810 10.871 1.00 74.06 357 MET A CA 1
ATOM 712 C C . MET A 1 94 ? -8.094 49.694 9.389 1.00 75.31 357 MET A C 1
ATOM 713 O O . MET A 1 94 ? -8.782 50.270 8.542 1.00 81.09 357 MET A O 1
ATOM 718 N N . LYS A 1 95 ? -7.031 48.960 9.081 1.00 68.04 358 LYS A N 1
ATOM 719 C CA . LYS A 1 95 ? -6.679 48.680 7.691 1.00 76.90 358 LYS A CA 1
ATOM 720 C C . LYS A 1 95 ? -7.009 47.224 7.340 1.00 79.54 358 LYS A C 1
ATOM 721 O O . LYS A 1 95 ? -6.420 46.635 6.422 1.00 76.75 358 LYS A O 1
ATOM 723 N N . ASP A 1 96 ? -7.957 46.659 8.089 1.00 74.11 359 ASP A N 1
ATOM 724 C CA . ASP A 1 96 ? -8.451 45.298 7.877 1.00 70.48 359 ASP A CA 1
ATOM 725 C C . ASP A 1 96 ? -7.376 44.206 7.884 1.00 74.67 359 ASP A C 1
ATOM 726 O O . ASP A 1 96 ? -7.501 43.179 7.206 1.00 78.67 359 ASP A O 1
ATOM 731 N N . ARG A 1 97 ? -6.329 44.423 8.666 1.00 80.65 360 ARG A N 1
ATOM 732 C CA . ARG A 1 97 ? -5.289 43.425 8.799 1.00 71.93 360 ARG A CA 1
ATOM 733 C C . ARG A 1 97 ? -5.546 42.554 10.023 1.00 75.05 360 ARG A C 1
ATOM 734 O O . ARG A 1 97 ? -5.877 43.066 11.094 1.00 87.35 360 ARG A O 1
ATOM 742 N N . PHE A 1 98 ? -5.392 41.241 9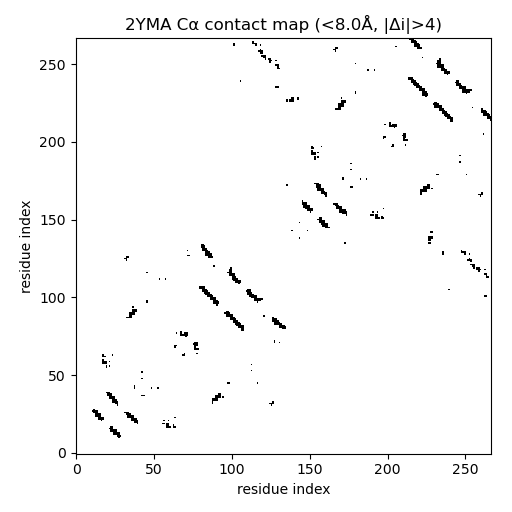.850 1.00 58.76 361 PHE A N 1
ATOM 743 C CA . PHE A 1 98 ? -5.610 40.260 10.918 1.00 62.99 361 PHE A CA 1
ATOM 744 C C . PHE A 1 98 ? -4.660 40.467 12.100 1.00 65.59 361 PHE A C 1
ATOM 745 O O . PHE A 1 98 ? -3.454 40.608 11.921 1.00 78.92 361 PHE A O 1
ATOM 753 N N . GLN A 1 99 ? -5.216 40.492 13.309 1.00 66.52 362 GLN A N 1
ATOM 754 C CA . GLN A 1 99 ? -4.423 40.686 14.525 1.00 53.64 362 GLN A CA 1
ATOM 755 C C . GLN A 1 99 ? -4.430 39.419 15.372 1.00 67.96 362 GLN A C 1
ATOM 756 O O . GLN A 1 99 ? -3.406 39.018 15.912 1.00 73.10 362 GLN A O 1
ATOM 762 N N . THR A 1 100 ? -5.603 38.804 15.497 1.00 75.39 363 THR A N 1
ATOM 763 C CA . THR A 1 100 ? -5.767 37.593 16.290 1.00 57.67 363 THR A CA 1
ATOM 764 C C . THR A 1 100 ? -7.178 37.068 16.092 1.00 58.60 363 THR A C 1
ATOM 765 O O . THR A 1 100 ? -8.034 37.746 15.524 1.00 52.79 363 THR A O 1
ATOM 769 N N . THR A 1 101 ? -7.418 35.856 16.566 1.00 59.08 364 THR A N 1
ATOM 770 C CA . THR A 1 101 ? -8.764 35.319 16.582 1.00 44.97 364 THR A CA 1
ATOM 771 C C . THR A 1 101 ? -9.264 35.379 18.024 1.00 54.62 364 THR A C 1
ATOM 772 O O . THR A 1 101 ? -8.548 35.009 18.963 1.00 45.16 364 THR A O 1
ATOM 776 N N . LEU A 1 102 ? -10.476 35.897 18.197 1.00 41.84 365 LEU A N 1
ATOM 777 C CA . LEU A 1 102 ? -11.097 35.943 19.510 1.00 45.18 365 LEU A CA 1
ATOM 778 C C . LEU A 1 102 ? -11.957 34.700 19.684 1.00 52.74 365 LEU A C 1
ATOM 779 O O . LEU A 1 102 ? -12.796 34.380 18.843 1.00 40.44 365 LEU A O 1
ATOM 784 N N . SER A 1 103 ? -11.713 33.984 20.769 1.00 44.95 366 SER A N 1
ATOM 785 C CA . SER A 1 103 ? -12.553 32.865 21.147 1.00 34.09 366 SER A CA 1
ATOM 786 C C . SER A 1 103 ? -13.381 33.271 22.357 1.00 38.79 366 SER A C 1
ATOM 787 O O . SER A 1 103 ? -12.829 33.652 23.392 1.00 51.19 366 SER A O 1
ATOM 790 N N . LEU A 1 104 ? -14.704 33.176 22.226 1.00 42.04 367 LEU A N 1
ATOM 791 C CA . LEU A 1 104 ? -15.623 33.510 23.316 1.00 38.11 367 LEU A CA 1
ATOM 792 C C . LEU A 1 104 ? -16.382 32.264 23.731 1.00 48.18 367 LEU A C 1
ATOM 793 O O . LEU A 1 104 ? -17.136 31.687 22.941 1.00 48.11 367 LEU A O 1
ATOM 798 N N . ASN A 1 105 ? -16.187 31.852 24.976 1.00 45.35 368 ASN A N 1
ATOM 799 C CA . ASN A 1 105 ? -16.773 30.609 25.448 1.00 38.85 368 ASN A CA 1
ATOM 800 C C . ASN A 1 105 ? -17.753 30.911 26.553 1.00 42.13 368 ASN A C 1
ATOM 801 O O . ASN A 1 105 ? -17.381 31.085 27.715 1.00 52.81 368 ASN A O 1
ATOM 806 N N . ILE A 1 106 ? -19.018 30.988 26.181 1.00 45.91 369 ILE A N 1
ATOM 807 C CA . ILE A 1 106 ? -20.035 31.293 27.155 1.00 46.81 369 ILE A CA 1
ATOM 808 C C . ILE A 1 106 ? -20.462 30.007 27.843 1.00 61.42 369 ILE A C 1
ATOM 809 O O . ILE A 1 106 ? -20.890 29.045 27.200 1.00 49.61 369 ILE A O 1
ATOM 814 N N . LEU A 1 107 ? -20.321 29.998 29.161 1.00 55.41 370 LEU A N 1
ATOM 815 C CA . LEU A 1 107 ? -20.484 28.783 29.933 1.00 64.44 370 LEU A CA 1
ATOM 816 C C . LEU A 1 107 ? -21.885 28.701 30.513 1.00 75.93 370 LEU A C 1
ATOM 817 O O . LEU A 1 107 ? -22.480 27.625 30.574 1.00 71.67 370 LEU A O 1
ATOM 822 N N . ASN A 1 108 ? -22.399 29.860 30.914 1.00 70.01 371 ASN A N 1
ATOM 823 C CA . ASN A 1 108 ? -23.750 30.013 31.437 1.00 60.43 371 ASN A CA 1
ATOM 824 C C . ASN A 1 108 ? -24.094 31.498 31.447 1.00 72.54 371 ASN A C 1
ATOM 825 O O . ASN A 1 108 ? -23.329 32.314 30.928 1.00 85.62 371 ASN A O 1
ATOM 830 N N . SER A 1 109 ? -25.226 31.857 32.043 1.00 67.70 372 SER A N 1
ATOM 831 C CA . SER A 1 109 ? -25.670 33.253 32.037 1.00 80.04 372 SER A CA 1
ATOM 832 C C . SER A 1 109 ? -24.769 34.210 32.828 1.00 69.86 372 SER A C 1
ATOM 833 O O . SER A 1 109 ? -24.916 35.429 32.723 1.00 74.80 372 SER A O 1
ATOM 836 N N . GLN A 1 110 ? -23.826 33.659 33.593 1.00 75.24 373 GLN A N 1
ATOM 837 C CA . GLN A 1 110 ? -22.992 34.463 34.488 1.00 75.71 373 GLN A CA 1
ATOM 838 C C . GLN A 1 110 ? -21.511 34.592 34.091 1.00 78.25 373 GLN A C 1
ATOM 839 O O . GLN A 1 110 ? -20.882 35.598 34.410 1.00 78.95 373 GLN A O 1
ATOM 841 N N . ARG A 1 111 ? -20.956 33.591 33.405 1.00 67.94 374 ARG A N 1
ATOM 842 C CA . ARG A 1 111 ? -19.518 33.570 33.123 1.00 68.86 374 ARG A CA 1
ATOM 843 C C . ARG A 1 111 ? -19.134 33.154 31.696 1.00 70.16 374 ARG A C 1
ATOM 844 O O . ARG A 1 111 ? -19.680 32.204 31.129 1.00 66.01 374 ARG A O 1
ATOM 846 N N . ALA A 1 112 ? -18.168 33.874 31.137 1.00 73.56 375 ALA A N 1
ATOM 847 C CA . ALA A 1 112 ? -17.568 33.515 29.859 1.00 66.70 375 ALA A CA 1
ATOM 848 C C . ALA A 1 112 ? -16.047 33.465 29.997 1.00 68.42 375 ALA A C 1
ATOM 849 O O . ALA A 1 112 ? -15.471 34.071 30.901 1.00 67.42 375 ALA A O 1
ATOM 851 N N . GLU A 1 113 ? -15.401 32.732 29.099 1.00 64.65 376 GLU A N 1
ATOM 85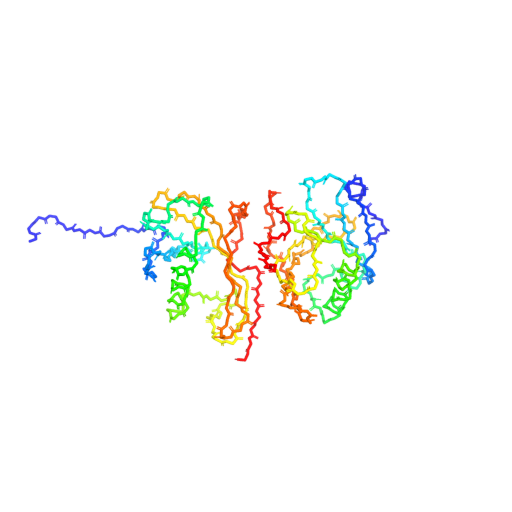2 C CA . GLU A 1 113 ? -13.951 32.760 28.978 1.00 56.63 376 GLU A CA 1
ATOM 853 C C . GLU A 1 113 ? -13.600 33.328 27.617 1.00 54.55 376 GLU A C 1
ATOM 854 O O . GLU A 1 113 ? -14.166 32.902 26.617 1.00 56.05 376 GLU A O 1
ATOM 860 N N . ILE A 1 114 ? -12.687 34.296 27.567 1.00 61.41 377 ILE A N 1
ATOM 861 C CA . ILE A 1 114 ? -12.185 34.764 26.278 1.00 56.92 377 ILE A CA 1
ATOM 862 C C . ILE A 1 114 ? -10.714 34.409 26.106 1.00 58.05 377 ILE A C 1
ATOM 863 O O . ILE A 1 114 ? -9.954 34.364 27.072 1.00 56.87 377 ILE A O 1
ATOM 868 N N . PHE A 1 115 ? -10.331 34.119 24.870 1.00 41.76 378 PHE A N 1
ATOM 869 C CA . PHE A 1 115 ? -8.990 33.658 24.582 1.00 41.93 378 PHE A CA 1
ATOM 870 C C . PHE A 1 115 ? -8.601 34.286 23.261 1.00 49.03 378 PHE A C 1
ATOM 871 O O . PHE A 1 115 ? -9.407 34.339 22.329 1.00 45.85 378 PHE A O 1
ATOM 879 N N . PHE A 1 116 ? -7.377 34.791 23.195 1.00 46.92 379 PHE A N 1
ATOM 880 C CA . PHE A 1 116 ? -6.848 35.326 21.956 1.00 49.32 379 PHE A CA 1
ATOM 881 C C . PHE A 1 116 ? -5.924 34.299 21.326 1.00 56.67 379 PHE A C 1
ATOM 882 O O . PHE A 1 116 ? -4.960 33.856 21.945 1.00 58.70 379 PHE A O 1
ATOM 890 N N . ASN A 1 117 ? -6.233 33.915 20.096 1.00 47.76 380 ASN A N 1
ATOM 891 C CA . ASN A 1 117 ? -5.477 32.881 19.415 1.00 38.54 380 ASN A CA 1
ATOM 892 C C . ASN A 1 117 ? -4.892 33.433 18.116 1.00 54.79 380 ASN A C 1
ATOM 893 O O . ASN A 1 117 ? -5.583 33.507 17.086 1.00 56.13 380 ASN A O 1
ATOM 898 N N . LYS A 1 118 ? -3.616 33.822 18.178 1.00 56.98 381 LYS A N 1
ATOM 899 C CA . LYS A 1 118 ? -2.978 34.560 17.091 1.00 61.41 381 LYS A CA 1
ATOM 900 C C . LYS A 1 118 ? -2.736 33.674 15.870 1.00 62.00 381 LYS A C 1
ATOM 901 O O . LYS A 1 118 ? -2.527 34.173 14.762 1.00 70.38 381 LYS A O 1
ATOM 903 N N . THR A 1 119 ? -2.781 32.359 16.068 1.00 54.49 382 THR A N 1
ATOM 904 C CA . THR A 1 119 ? -2.419 31.425 14.998 1.00 71.15 382 THR A CA 1
ATOM 905 C C . THR A 1 119 ? -3.601 30.670 14.410 1.00 64.99 382 THR A C 1
ATOM 906 O O . THR A 1 119 ? -3.459 29.962 13.419 1.00 81.62 382 THR A O 1
ATOM 910 N N . PHE A 1 120 ? -4.767 30.815 15.020 1.00 58.12 383 PHE A N 1
ATOM 911 C CA . PHE A 1 120 ? -5.954 30.185 14.471 1.00 61.71 383 PHE A CA 1
ATOM 912 C C . PHE A 1 120 ? -6.539 30.954 13.285 1.00 57.57 383 PHE A C 1
ATOM 913 O O . PHE A 1 120 ? -7.067 32.051 13.434 1.00 74.38 383 PHE A O 1
ATOM 921 N N . THR A 1 121 ? -6.446 30.356 12.107 1.00 62.13 384 THR A N 1
ATOM 922 C CA . THR A 1 121 ? -6.942 30.976 10.896 1.00 71.79 384 THR A CA 1
ATOM 923 C C . THR A 1 121 ? -8.301 30.386 10.527 1.00 70.68 384 THR A C 1
ATOM 924 O O . THR A 1 121 ? -8.531 29.181 10.643 1.00 71.51 384 THR A O 1
ATOM 928 N N . PHE A 1 122 ? -9.197 31.255 10.084 1.00 72.26 385 PHE A N 1
ATOM 929 C CA . PHE A 1 122 ? -10.511 30.852 9.613 1.00 56.09 385 PHE A CA 1
ATOM 930 C C . PHE A 1 122 ? -10.485 30.332 8.186 1.00 61.42 385 PHE A C 1
ATOM 931 O O . PHE A 1 122 ? -9.762 30.847 7.331 1.00 84.53 385 PHE A O 1
ATOM 939 N N . ASN A 1 123 ? -11.287 29.307 7.931 1.00 54.76 386 ASN A N 1
ATOM 940 C CA . ASN A 1 123 ? -11.599 28.924 6.565 1.00 59.79 386 ASN A CA 1
ATOM 941 C C . ASN A 1 123 ? -12.703 29.828 6.010 1.00 78.57 386 ASN A C 1
ATOM 942 O O . ASN A 1 123 ? -13.591 30.288 6.754 1.00 60.39 386 ASN A O 1
ATOM 947 N N . GLU A 1 124 ? -12.648 30.071 4.704 1.00 70.89 387 GLU A N 1
ATOM 948 C CA . GLU A 1 124 ? -13.553 31.016 4.058 1.00 88.00 387 GLU A CA 1
ATOM 949 C C . GLU A 1 124 ? -15.014 30.723 4.393 1.00 80.34 387 GLU A C 1
ATOM 950 O O . GLU A 1 124 ? -15.804 31.640 4.608 1.00 79.62 387 GLU A O 1
ATOM 952 N N . ASP A 1 125 ? -15.359 29.442 4.467 1.00 59.03 388 ASP A N 1
ATOM 953 C CA . ASP A 1 125 ? -16.748 29.029 4.632 1.00 67.61 388 ASP A CA 1
ATOM 954 C C . ASP A 1 125 ? -17.216 28.818 6.080 1.00 64.46 388 ASP A C 1
ATOM 955 O O . ASP A 1 125 ? -18.346 28.387 6.305 1.00 69.77 388 ASP A O 1
ATOM 960 N N . ASN A 1 126 ? -16.372 29.122 7.062 1.00 55.30 389 ASN A N 1
ATOM 961 C CA . ASN A 1 126 ? -16.830 29.054 8.451 1.00 51.46 389 ASN A CA 1
ATOM 962 C C . ASN A 1 126 ? -17.733 30.216 8.846 1.00 42.89 389 ASN A C 1
ATOM 963 O O . ASN A 1 126 ? -17.514 31.356 8.449 1.00 56.60 389 ASN A O 1
ATOM 968 N N . GLY A 1 127 ? -18.745 29.914 9.648 1.00 44.15 390 GLY A N 1
ATOM 969 C CA . GLY A 1 127 ? -19.450 30.942 10.377 1.00 43.78 390 GLY A CA 1
ATOM 970 C C . GLY A 1 127 ? -18.700 31.291 11.656 1.00 46.64 390 GLY A C 1
ATOM 971 O O . GLY A 1 127 ? -17.538 30.935 11.819 1.00 54.58 390 GLY A O 1
ATOM 972 N N . ASN A 1 128 ? -19.378 31.995 12.555 1.00 43.52 391 ASN A N 1
ATOM 973 C CA . ASN A 1 128 ? -18.817 32.428 13.825 1.00 48.52 391 ASN A CA 1
ATOM 974 C C . ASN A 1 128 ? -18.946 31.378 14.923 1.00 45.48 391 ASN A C 1
ATOM 975 O O . ASN A 1 128 ? -18.198 31.410 15.901 1.00 60.10 391 ASN A O 1
ATOM 980 N N . PHE A 1 129 ? -19.912 30.474 14.795 1.00 43.42 392 PHE A N 1
ATOM 981 C CA . PHE A 1 129 ? -20.113 29.456 15.827 1.00 49.48 392 PHE A CA 1
ATOM 982 C C . PHE A 1 129 ? -19.419 28.149 15.523 1.00 42.76 392 PHE A C 1
ATOM 983 O O . PHE A 1 129 ? -19.561 27.588 14.443 1.00 47.61 392 PHE A O 1
ATOM 991 N N . LEU A 1 130 ? -18.649 27.680 16.493 1.00 44.59 393 LEU A N 1
ATOM 992 C CA . LEU A 1 130 ? -18.100 26.339 16.448 1.00 48.44 393 LEU A CA 1
ATOM 993 C C . LEU A 1 130 ? -19.141 25.393 17.060 1.00 62.31 393 LEU A C 1
ATOM 994 O O . LEU A 1 130 ? -19.389 24.300 16.543 1.00 51.52 393 LEU A O 1
ATOM 999 N N . SER A 1 131 ? -19.770 25.841 18.144 1.00 40.71 394 SER A N 1
ATOM 1000 C CA . SER A 1 131 ? -20.747 25.034 18.846 1.00 46.87 394 SER A CA 1
ATOM 1001 C C . SER A 1 131 ? -21.681 25.911 19.684 1.00 45.79 394 SER A C 1
ATOM 1002 O O . SER A 1 131 ? -21.369 27.067 19.981 1.00 41.50 394 SER A O 1
ATOM 1005 N N . TYR A 1 132 ? -22.825 25.351 20.069 1.00 43.06 395 TYR A N 1
ATOM 1006 C CA . TYR A 1 132 ? -23.762 26.051 20.942 1.00 49.72 395 TYR A CA 1
ATOM 1007 C C . TYR A 1 132 ? -24.700 25.078 21.644 1.00 62.82 395 TYR A C 1
ATOM 1008 O O . TYR A 1 132 ? -24.787 23.908 21.289 1.00 54.93 395 TYR A O 1
ATOM 1017 N N . LYS A 1 133 ? -25.413 25.581 22.638 1.00 59.55 396 LYS A N 1
ATOM 1018 C CA . LYS A 1 133 ? -26.329 24.765 23.408 1.00 62.84 396 LYS A CA 1
ATOM 1019 C C . LYS A 1 133 ? -27.439 25.646 23.957 1.00 71.61 396 LYS A C 1
ATOM 1020 O O . LYS A 1 133 ? -27.191 26.502 24.806 1.00 75.54 396 LYS A O 1
ATOM 1026 N N . ILE A 1 134 ? -28.657 25.445 23.461 1.00 77.67 397 ILE A N 1
ATOM 1027 C CA . ILE A 1 134 ? -29.791 26.266 23.870 1.00 83.96 397 ILE A CA 1
ATOM 1028 C C . ILE A 1 134 ? -30.287 25.813 25.234 1.00 83.63 397 ILE A C 1
ATOM 1029 O O . ILE A 1 134 ? -30.697 24.666 25.401 1.00 78.24 397 ILE A O 1
ATOM 1034 N N . GLY A 1 135 ? -30.214 26.710 26.215 1.00 74.57 398 GLY A N 1
ATOM 1035 C CA . GLY A 1 135 ? -30.534 26.359 27.589 1.00 99.63 398 GLY A CA 1
ATOM 1036 C C . GLY A 1 135 ? -31.897 26.832 28.065 1.00 115.73 398 GLY A C 1
ATOM 1037 O O . GLY A 1 135 ? -32.807 27.045 27.262 1.00 92.63 398 GLY A O 1
ATOM 1038 N N . ASP A 1 136 ? -32.034 26.990 29.380 1.00 135.17 399 ASP A N 1
ATOM 1039 C CA . ASP A 1 136 ? -33.282 27.454 29.977 1.00 138.70 399 ASP A CA 1
ATOM 1040 C C . ASP A 1 136 ? -33.574 28.899 29.580 1.00 142.72 399 ASP A C 1
ATOM 1041 O O . ASP A 1 136 ? -34.359 29.155 28.667 1.00 137.15 399 ASP A O 1
ATOM 1043 N N . ILE B 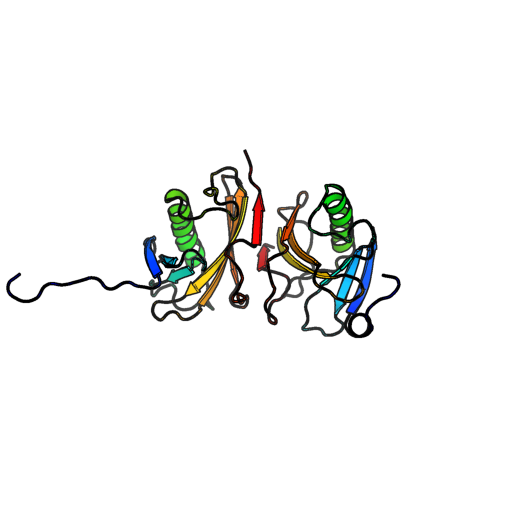1 3 ? -17.608 -0.705 5.638 1.00 109.23 266 ILE B N 1
ATOM 1044 C CA . ILE B 1 3 ? -16.177 -0.574 5.362 1.00 116.46 266 ILE B CA 1
ATOM 1045 C C . ILE B 1 3 ? -15.370 -1.619 6.134 1.00 114.46 266 ILE B C 1
ATOM 1046 O O . ILE B 1 3 ? -15.471 -1.723 7.361 1.00 93.70 266 ILE B O 1
ATOM 1048 N N . GLY B 1 4 ? -14.573 -2.395 5.404 1.00 117.40 267 GLY B N 1
ATOM 1049 C CA . GLY B 1 4 ? -13.820 -3.487 5.994 1.00 102.80 267 GLY B CA 1
ATOM 1050 C C . GLY B 1 4 ? -12.413 -3.111 6.420 1.00 101.67 267 GLY B C 1
ATOM 1051 O O . GLY B 1 4 ? -11.918 -3.602 7.435 1.00 97.35 267 GLY B O 1
ATOM 1052 N N . SER B 1 5 ? -11.769 -2.232 5.654 1.00 97.97 268 SER B N 1
ATOM 1053 C CA . SER B 1 5 ? -10.377 -1.868 5.912 1.00 92.68 268 SER B CA 1
ATOM 1054 C C . SER B 1 5 ? -10.094 -0.376 5.730 1.00 67.92 268 SER B C 1
ATOM 1055 O O . SER B 1 5 ? -10.827 0.327 5.028 1.00 67.45 268 SER B O 1
ATOM 1058 N N . ASN B 1 6 ? -9.002 0.082 6.343 1.00 68.09 269 ASN B N 1
ATOM 1059 C CA . ASN B 1 6 ? -8.571 1.487 6.273 1.00 69.16 269 ASN B CA 1
ATOM 1060 C C . ASN B 1 6 ? -7.919 1.891 4.951 1.00 66.87 269 ASN B C 1
ATOM 1061 O O . ASN B 1 6 ? -7.270 1.080 4.292 1.00 80.16 269 ASN B O 1
ATOM 1066 N N . SER B 1 7 ? -8.088 3.159 4.582 1.00 78.82 270 SER B N 1
ATOM 1067 C CA . SER B 1 7 ? -7.334 3.755 3.490 1.00 60.97 270 SER B CA 1
ATOM 1068 C C . SER B 1 7 ? -5.865 3.568 3.839 1.00 73.80 270 SER B C 1
ATOM 1069 O O . SER B 1 7 ? -5.509 3.578 5.020 1.00 51.07 270 SER B O 1
ATOM 1072 N N . ILE B 1 8 ? -5.020 3.365 2.832 1.00 79.46 271 ILE B N 1
ATOM 1073 C CA . ILE B 1 8 ? -3.604 3.147 3.090 1.00 73.14 271 ILE B CA 1
ATOM 1074 C C . ILE B 1 8 ? -2.933 4.446 3.495 1.00 70.64 271 ILE B C 1
ATOM 1075 O O . ILE B 1 8 ? -2.121 4.473 4.419 1.00 69.13 271 ILE B O 1
ATOM 1080 N N . ASP B 1 9 ? -3.272 5.523 2.801 1.00 78.63 272 ASP B N 1
ATOM 1081 C CA . ASP B 1 9 ? -2.707 6.828 3.115 1.00 81.37 272 ASP B CA 1
ATOM 1082 C C . ASP B 1 9 ? -2.980 7.198 4.575 1.00 87.33 272 ASP B C 1
ATOM 1083 O O . ASP B 1 9 ? -2.192 7.906 5.204 1.00 100.17 272 ASP B O 1
ATOM 1088 N N . LEU B 1 10 ? -4.084 6.697 5.117 1.00 59.87 273 LEU B N 1
ATOM 1089 C CA . LEU B 1 10 ? -4.436 6.964 6.506 1.00 52.71 273 LEU B CA 1
ATOM 1090 C C . LEU B 1 10 ? -3.514 6.231 7.485 1.00 65.25 273 LEU B C 1
ATOM 1091 O O . LEU B 1 10 ? -3.056 6.805 8.465 1.00 64.43 273 LEU B O 1
ATOM 1096 N N . ILE B 1 11 ? -3.240 4.961 7.211 1.00 66.31 274 ILE B N 1
ATOM 1097 C CA . ILE B 1 11 ? -2.447 4.122 8.111 1.00 37.79 274 ILE B CA 1
ATOM 1098 C C . ILE B 1 11 ? -0.918 4.409 8.032 1.00 63.63 274 ILE B C 1
ATOM 1099 O O . ILE B 1 11 ? -0.150 4.018 8.922 1.00 38.04 274 ILE B O 1
ATOM 1104 N N . THR B 1 12 ? -0.489 5.100 6.975 1.00 41.98 275 THR B N 1
ATOM 1105 C CA . THR B 1 12 ? 0.897 5.542 6.848 1.00 43.60 275 THR B CA 1
ATOM 1106 C C . THR B 1 12 ? 1.144 6.882 7.549 1.00 55.66 275 THR B C 1
ATOM 1107 O O . THR B 1 12 ? 2.284 7.256 7.825 1.00 51.78 275 THR B O 1
ATOM 1111 N N . LYS B 1 13 ? 0.070 7.601 7.842 1.00 51.76 276 LYS B N 1
ATOM 1112 C CA . LYS B 1 13 ? 0.188 8.956 8.358 1.00 44.82 276 LYS B CA 1
ATOM 1113 C C . LYS B 1 13 ? -0.097 9.008 9.866 1.00 48.62 276 LYS B C 1
ATOM 1114 O O . LYS B 1 13 ? 0.449 9.839 10.584 1.00 42.73 276 LYS B O 1
ATOM 1120 N N . TYR B 1 14 ? -0.915 8.080 10.351 1.00 46.51 277 TYR B N 1
ATOM 1121 C CA . TYR B 1 14 ? -1.322 8.089 11.754 1.00 44.82 277 TYR B CA 1
ATOM 1122 C C . TYR B 1 14 ? -1.144 6.735 12.409 1.00 35.12 277 TYR B C 1
ATOM 1123 O O . TYR B 1 14 ? -1.287 5.697 11.768 1.00 53.92 277 TYR B O 1
ATOM 1132 N N . GLU B 1 15 ? -0.845 6.771 13.705 1.00 43.96 278 GLU B N 1
ATOM 1133 C CA . GLU B 1 15 ? -0.933 5.609 14.574 1.00 51.27 278 GLU B CA 1
ATOM 1134 C C . GLU B 1 15 ? -2.332 5.605 15.232 1.00 51.80 278 GLU B C 1
ATOM 1135 O O . GLU B 1 15 ? -2.652 6.488 16.018 1.00 46.72 278 GLU B O 1
ATOM 1141 N N . PRO B 1 16 ? -3.185 4.624 14.885 1.00 55.79 279 PRO B N 1
ATOM 1142 C CA . PRO B 1 16 ? -4.496 4.522 15.542 1.00 56.03 279 PRO B CA 1
ATOM 1143 C C . PRO B 1 16 ? -4.345 3.993 16.956 1.00 41.32 279 PRO B C 1
ATOM 1144 O O . PRO B 1 16 ? -3.610 3.036 17.163 1.00 57.52 279 PRO B O 1
ATOM 1148 N N . ILE B 1 17 ? -5.035 4.610 17.907 1.00 65.77 280 ILE B N 1
ATOM 1149 C CA . ILE B 1 17 ? -5.071 4.142 19.288 1.00 50.27 280 ILE B CA 1
ATOM 1150 C C . ILE B 1 17 ? -6.522 3.942 19.720 1.00 47.69 280 ILE B C 1
ATOM 1151 O O . ILE B 1 17 ? -7.319 4.880 19.710 1.00 60.79 280 ILE B O 1
ATOM 1156 N N . PHE B 1 18 ? -6.863 2.710 20.083 1.00 48.90 281 PHE B N 1
ATOM 1157 C CA . PHE B 1 18 ? -8.239 2.354 20.387 1.00 50.66 281 PHE B CA 1
ATOM 1158 C C . PHE B 1 18 ? -8.782 3.140 21.584 1.00 50.95 281 PHE B C 1
ATOM 1159 O O . PHE B 1 18 ? -8.179 3.163 22.652 1.00 49.23 281 PHE B O 1
ATOM 1167 N N . LEU B 1 19 ? -9.921 3.795 21.401 1.00 47.51 282 LEU B N 1
ATOM 1168 C CA . LEU B 1 19 ? -10.577 4.450 22.515 1.00 49.02 282 LEU B CA 1
ATOM 1169 C C . LEU B 1 19 ? -11.772 3.624 22.932 1.00 52.88 282 LEU B C 1
ATOM 1170 O O . LEU B 1 19 ? -12.362 3.863 23.979 1.00 61.06 282 LEU B O 1
ATOM 1175 N N . GLY B 1 20 ? -12.119 2.646 22.103 1.00 67.26 283 GLY B N 1
ATOM 1176 C CA . GLY B 1 20 ? -13.255 1.788 22.366 1.00 65.55 283 GLY B CA 1
ATOM 1177 C C . GLY B 1 20 ? -14.430 2.309 21.584 1.00 84.35 283 GLY B C 1
ATOM 1178 O O . GLY B 1 20 ? -14.335 3.391 20.995 1.00 81.93 283 GLY B O 1
ATOM 1179 N N . SER B 1 21 ? -15.527 1.552 21.572 1.00 101.02 284 SER B N 1
ATOM 1180 C CA . SER B 1 21 ? -16.772 1.979 20.922 1.00 96.83 284 SER B CA 1
ATOM 1181 C C . SER B 1 21 ? -16.605 2.196 19.410 1.00 87.76 284 SER B C 1
ATOM 1182 O O . SER B 1 21 ? -17.252 3.089 18.851 1.00 92.35 284 SER B O 1
ATOM 1185 N N . GLY B 1 22 ? -15.755 1.397 18.754 1.00 60.95 285 GLY B N 1
ATOM 1186 C CA . GLY B 1 22 ? -15.420 1.635 17.351 1.00 48.02 285 GLY B CA 1
ATOM 1187 C C . GLY B 1 22 ? -14.900 3.056 17.077 1.00 71.51 285 GLY B C 1
ATOM 1188 O O . GLY B 1 22 ? -15.173 3.647 16.013 1.00 44.74 285 GLY B O 1
ATOM 1189 N N . ILE B 1 23 ? -14.159 3.611 18.043 1.00 42.90 286 ILE B N 1
ATOM 1190 C CA . ILE B 1 23 ? -13.585 4.945 17.924 1.00 49.75 286 ILE B CA 1
ATOM 1191 C C . ILE B 1 23 ? -12.069 4.908 18.160 1.00 53.09 286 ILE B C 1
ATOM 1192 O O . ILE B 1 23 ? -11.590 4.402 19.181 1.00 45.84 286 ILE B O 1
ATOM 1197 N N . TYR B 1 24 ? -11.313 5.450 17.215 1.00 58.93 287 TYR B N 1
ATOM 1198 C CA . TYR B 1 24 ? -9.863 5.477 17.360 1.00 54.99 287 TYR B CA 1
ATOM 1199 C C . TYR B 1 24 ? -9.311 6.879 17.397 1.00 47.94 287 TYR B C 1
ATOM 1200 O O . TYR B 1 24 ? -9.709 7.741 16.618 1.00 48.76 287 TYR B O 1
ATOM 1209 N N . PHE B 1 25 ? -8.373 7.090 18.310 1.00 48.28 288 PHE B N 1
ATOM 1210 C CA . PHE B 1 25 ? -7.515 8.261 18.267 1.00 44.93 288 PHE B CA 1
ATOM 1211 C C . PHE B 1 25 ? -6.437 8.082 17.185 1.00 44.95 288 PHE B C 1
ATOM 1212 O O . PHE B 1 25 ? -5.679 7.122 17.192 1.00 47.36 288 PHE B O 1
ATOM 1220 N N . LEU B 1 26 ? -6.390 9.014 16.247 1.00 46.42 289 LEU B N 1
ATOM 1221 C CA . LEU B 1 26 ? -5.387 8.992 15.204 1.00 41.36 289 LEU B CA 1
ATOM 1222 C C . LEU B 1 26 ? -4.254 9.961 15.556 1.00 49.29 289 LEU B C 1
ATOM 1223 O O . LEU B 1 26 ? -4.397 11.174 15.421 1.00 39.66 289 LEU B O 1
ATOM 1228 N N . ARG B 1 27 ? -3.131 9.427 16.023 1.00 40.18 290 ARG B N 1
ATOM 1229 C CA . ARG B 1 27 ? -2.000 10.270 16.383 1.00 42.89 290 ARG B CA 1
ATOM 1230 C C . ARG B 1 27 ? -0.956 10.292 15.268 1.00 44.36 290 ARG B C 1
ATOM 1231 O O . ARG B 1 27 ? -0.348 9.272 14.992 1.00 54.54 290 ARG B O 1
ATOM 1239 N N . PRO B 1 28 ? -0.773 11.452 14.604 1.00 55.15 291 PRO B N 1
ATOM 1240 C CA . PRO B 1 28 ? 0.147 11.521 13.458 1.00 52.58 291 PRO B CA 1
ATOM 1241 C C . PRO B 1 28 ? 1.585 11.239 13.867 1.00 55.43 291 PRO B C 1
ATOM 1242 O O . PRO B 1 28 ? 1.973 11.569 14.984 1.00 52.44 291 PRO B O 1
ATOM 1246 N N . PHE B 1 29 ? 2.361 10.622 12.985 1.00 55.47 292 PHE B N 1
ATOM 1247 C CA . PHE B 1 29 ? 3.765 10.386 13.281 1.00 69.92 292 PHE B CA 1
ATOM 1248 C C . PHE B 1 29 ? 4.491 11.717 13.200 1.00 66.14 292 PHE B C 1
ATOM 1249 O O . PHE B 1 29 ? 5.323 12.032 14.048 1.00 65.37 292 PHE B O 1
ATOM 1257 N N . ASN B 1 30 ? 4.157 12.502 12.181 1.00 67.58 293 ASN B N 1
ATOM 1258 C CA . ASN B 1 30 ? 4.702 13.836 12.068 1.00 66.31 293 ASN B CA 1
ATOM 1259 C C . ASN B 1 30 ? 4.275 14.722 13.221 1.00 69.66 293 ASN B C 1
ATOM 1260 O O . ASN B 1 30 ? 3.089 15.002 13.432 1.00 69.26 293 ASN B O 1
ATOM 1265 N N . THR B 1 31 ? 5.298 15.143 13.950 1.00 71.05 294 THR B N 1
ATOM 1266 C CA . THR B 1 31 ? 5.210 16.038 15.087 1.00 84.49 294 THR B CA 1
ATOM 1267 C C . THR B 1 31 ? 4.308 17.249 14.825 1.00 86.37 294 THR B C 1
ATOM 1268 O O . THR B 1 31 ? 3.493 17.625 15.675 1.00 90.37 294 THR B O 1
ATOM 1272 N N . ASP B 1 32 ? 4.424 17.829 13.633 1.00 56.38 295 ASP B N 1
ATOM 1273 C CA . ASP B 1 32 ? 3.698 19.062 13.317 1.00 74.40 295 ASP B CA 1
ATOM 1274 C C . ASP B 1 32 ? 2.264 18.912 12.778 1.00 76.35 295 ASP B C 1
ATOM 1275 O O . ASP B 1 32 ? 1.715 19.850 12.206 1.00 75.18 295 ASP B O 1
ATOM 1280 N N . GLU B 1 33 ? 1.645 17.753 12.961 1.00 66.92 296 GLU B N 1
ATOM 1281 C CA . GLU B 1 33 ? 0.274 17.588 12.490 1.00 56.23 296 GLU B CA 1
ATOM 1282 C C . GLU B 1 33 ? -0.704 17.447 13.645 1.00 45.73 296 GLU B C 1
ATOM 1283 O O . GLU B 1 33 ? -0.311 17.120 14.774 1.00 50.48 296 GLU B O 1
ATOM 1289 N N . ARG B 1 34 ? -1.982 17.684 13.369 1.00 51.32 297 ARG B N 1
ATOM 1290 C CA . ARG B 1 34 ? -2.979 17.526 14.417 1.00 55.72 297 ARG B CA 1
ATOM 1291 C C . ARG B 1 34 ? -3.599 16.127 14.488 1.00 53.53 297 ARG B C 1
ATOM 1292 O O . ARG B 1 34 ? -3.618 15.364 13.520 1.00 46.14 297 ARG B O 1
ATOM 1300 N N . ASP B 1 35 ? -4.087 15.814 15.679 1.00 43.76 298 ASP B N 1
ATOM 1301 C CA . ASP B 1 35 ? -4.784 14.585 15.952 1.00 48.57 298 ASP B CA 1
ATOM 1302 C C . ASP B 1 35 ? -6.123 14.572 15.230 1.00 51.34 298 ASP B C 1
ATOM 1303 O O . ASP B 1 35 ? -6.719 15.637 15.024 1.00 42.27 298 ASP B O 1
ATOM 1308 N N . LYS B 1 36 ? -6.560 13.380 14.799 1.00 42.28 299 LYS B N 1
ATOM 1309 C CA . LYS B 1 36 ? -7.905 13.175 14.253 1.00 43.02 299 LYS B CA 1
ATOM 1310 C C . LYS B 1 36 ? -8.583 12.116 15.081 1.00 51.97 299 LYS B C 1
ATOM 1311 O O . LYS B 1 36 ? -7.959 11.501 15.942 1.00 43.08 299 LYS B O 1
ATOM 1317 N N . LEU B 1 37 ? -9.854 11.877 14.782 1.00 43.36 300 LEU B N 1
ATOM 1318 C CA . LEU B 1 37 ? -10.583 10.757 15.351 1.00 41.74 300 LEU B CA 1
ATOM 1319 C C . LEU B 1 37 ? -11.128 9.933 14.202 1.00 46.88 300 LEU B C 1
ATOM 1320 O O . LEU B 1 37 ? -11.525 10.490 13.177 1.00 43.22 300 LEU B O 1
ATOM 1325 N N . MET B 1 38 ? -11.156 8.615 14.364 1.00 49.04 301 MET B N 1
ATOM 1326 C CA . MET B 1 38 ? -11.727 7.738 13.343 1.00 50.33 301 MET B CA 1
ATOM 1327 C C . MET B 1 38 ? -12.836 6.900 13.934 1.00 52.60 301 MET B C 1
ATOM 1328 O O . MET B 1 38 ? -12.673 6.299 15.005 1.00 42.20 301 MET B O 1
ATOM 1333 N N . VAL B 1 39 ? -13.962 6.875 13.227 1.00 42.15 302 VAL B N 1
ATOM 1334 C CA . VAL B 1 39 ? -15.114 6.041 13.573 1.00 52.63 302 VAL B CA 1
ATOM 1335 C C . VAL B 1 39 ? -15.140 4.777 12.699 1.00 54.34 302 VAL B C 1
ATOM 1336 O O . VAL B 1 39 ? -15.035 4.854 11.472 1.00 59.86 302 VAL B O 1
ATOM 1340 N N . THR B 1 40 ? -15.266 3.615 13.333 1.00 64.80 303 THR B N 1
ATOM 1341 C CA . THR B 1 40 ? -15.262 2.339 12.608 1.00 67.22 303 THR B CA 1
ATOM 1342 C C . THR B 1 40 ? -16.585 1.590 12.794 1.00 75.40 303 THR B C 1
ATOM 1343 O O . THR B 1 40 ? -16.849 0.585 12.139 1.00 73.34 303 THR B O 1
ATOM 1347 N N . ASP B 1 41 ? -17.412 2.119 13.691 1.00 84.13 304 ASP B N 1
ATOM 1348 C CA . ASP B 1 41 ? -18.680 1.518 14.083 1.00 72.82 304 ASP B CA 1
ATOM 1349 C C . ASP B 1 41 ? -19.747 1.757 13.022 1.00 73.89 304 ASP B C 1
ATOM 1350 O O . ASP B 1 41 ? -20.048 2.901 12.676 1.00 89.01 304 ASP B O 1
ATOM 1355 N N . ASN B 1 42 ? -20.319 0.674 12.513 1.00 88.23 305 ASN B N 1
ATOM 1356 C CA . ASN B 1 42 ? -21.334 0.767 11.472 1.00 108.58 305 ASN B CA 1
ATOM 1357 C C . ASN B 1 42 ? -22.577 1.542 11.930 1.00 103.14 305 ASN B C 1
ATOM 1358 O O . ASN B 1 42 ? -23.267 2.164 11.117 1.00 75.38 305 ASN B O 1
ATOM 1360 N N . ALA B 1 43 ? -22.846 1.510 13.235 1.00 94.73 306 ALA B N 1
ATOM 1361 C CA . ALA B 1 43 ? -24.012 2.181 13.816 1.00 80.20 306 ALA B CA 1
ATOM 1362 C C . ALA B 1 43 ? -23.801 3.690 13.977 1.00 89.85 306 ALA B C 1
ATOM 1363 O O . ALA B 1 43 ? -24.632 4.384 14.566 1.00 89.74 306 ALA B O 1
ATOM 1365 N N . MET B 1 44 ? -22.673 4.182 13.467 1.00 85.33 307 MET B N 1
ATOM 1366 C CA . MET B 1 44 ? -22.365 5.607 13.458 1.00 77.89 307 MET B CA 1
ATOM 1367 C C . MET B 1 44 ? -21.854 6.010 12.085 1.00 72.62 307 MET B C 1
ATOM 1368 O O . MET B 1 44 ? -20.900 6.781 11.970 1.00 70.81 307 MET B O 1
ATOM 1373 N N . SER B 1 45 ? -22.490 5.477 11.046 1.00 87.14 308 SER B N 1
ATOM 1374 C CA . SER B 1 45 ? -22.074 5.717 9.670 1.00 91.79 308 SER B CA 1
ATOM 1375 C C . SER B 1 45 ? -22.797 6.917 9.068 1.00 96.32 308 SER B C 1
ATOM 1376 O O . SER B 1 45 ? -22.288 7.564 8.148 1.00 89.49 308 SER B O 1
ATOM 1379 N N . ASN B 1 46 ? -23.980 7.211 9.601 1.00 100.15 309 ASN B N 1
ATOM 1380 C CA . ASN B 1 46 ? -24.840 8.255 9.060 1.00 105.47 309 ASN B CA 1
ATOM 1381 C C . ASN B 1 46 ? -24.906 9.472 9.977 1.00 98.55 309 ASN B C 1
ATOM 1382 O O . ASN B 1 46 ? -25.586 9.446 11.007 1.00 96.47 309 ASN B O 1
ATOM 1387 N N . TRP B 1 47 ? -24.227 10.546 9.583 1.00 84.85 310 TRP B N 1
ATOM 1388 C CA . TRP B 1 47 ? -24.084 11.716 10.451 1.00 77.59 310 TRP B CA 1
ATOM 1389 C C . TRP B 1 47 ? -25.155 12.789 10.301 1.00 95.75 310 TRP B C 1
ATOM 1390 O O . TRP B 1 47 ? -25.006 13.901 10.812 1.00 85.83 310 TRP B O 1
ATOM 1401 N N . ASP B 1 48 ? -26.238 12.443 9.618 1.00 112.87 311 ASP B N 1
ATOM 1402 C CA . ASP B 1 48 ? -27.426 13.282 9.613 1.00 130.43 311 ASP B CA 1
ATOM 1403 C C . ASP B 1 48 ? -28.263 12.942 10.840 1.00 128.42 311 ASP B C 1
ATOM 1404 O O . ASP B 1 48 ? -28.508 13.798 11.699 1.00 112.88 311 ASP B O 1
ATOM 1409 N N . GLU B 1 49 ? -28.676 11.678 10.923 1.00 123.67 312 GLU B N 1
ATOM 1410 C CA . GLU B 1 49 ? -29.432 11.180 12.067 1.00 123.09 312 GLU B CA 1
ATOM 1411 C C . GLU B 1 49 ? -28.511 10.834 13.235 1.00 105.46 312 GLU B C 1
ATOM 1412 O O . GLU B 1 49 ? -28.254 9.659 13.503 1.00 98.88 312 GLU B O 1
ATOM 1414 N N . ILE B 1 50 ? -28.018 11.863 13.922 1.00 95.43 313 ILE B N 1
ATOM 1415 C CA . ILE B 1 50 ? -27.181 11.680 15.105 1.00 93.97 313 ILE B CA 1
ATOM 1416 C C . ILE B 1 50 ? -28.053 11.430 16.328 1.00 97.14 313 ILE B C 1
ATOM 1417 O O . ILE B 1 50 ? -28.824 12.305 16.734 1.00 93.81 313 ILE B O 1
ATOM 1422 N N . THR B 1 51 ? -27.928 10.238 16.911 1.00 90.88 314 THR B N 1
ATOM 1423 C CA . THR B 1 51 ? -28.726 9.866 18.081 1.00 76.57 314 THR B CA 1
ATOM 1424 C C . THR B 1 51 ? -27.934 9.963 19.390 1.00 80.50 314 THR B C 1
ATOM 1425 O O . THR B 1 51 ? -26.727 10.235 19.384 1.00 78.62 314 THR B O 1
ATOM 1429 N N . GLU B 1 52 ? -28.629 9.731 20.504 1.00 77.30 315 GLU B N 1
ATOM 1430 C CA . GLU B 1 52 ? -28.044 9.836 21.839 1.00 75.04 315 GLU B CA 1
ATOM 1431 C C . GLU B 1 52 ? -26.876 8.873 22.040 1.00 80.23 315 GLU B C 1
ATOM 1432 O O . GLU B 1 52 ? -25.942 9.170 22.789 1.00 81.22 315 GLU B O 1
ATOM 1434 N N . THR B 1 53 ? -26.912 7.720 21.378 1.00 69.16 316 THR B N 1
ATOM 1435 C CA . THR B 1 53 ? -25.798 6.780 21.519 1.00 70.69 316 THR B CA 1
ATOM 1436 C C . THR B 1 53 ? -24.510 7.268 20.838 1.00 62.06 316 THR B C 1
ATOM 1437 O O . THR B 1 53 ? -23.410 6.862 21.234 1.00 73.33 316 THR B O 1
ATOM 1441 N N . TYR B 1 54 ? -24.634 8.137 19.831 1.00 75.73 317 TYR B N 1
ATOM 1442 C CA . TYR B 1 54 ? -23.451 8.802 19.267 1.00 66.32 317 TYR B CA 1
ATOM 1443 C C . TYR B 1 54 ? -22.728 9.536 20.394 1.00 64.51 317 TYR B C 1
ATOM 1444 O O . TYR B 1 54 ? -21.503 9.428 20.540 1.00 61.85 317 TYR B O 1
ATOM 1453 N N . TYR B 1 55 ? -23.506 10.268 21.193 1.00 67.42 318 TYR B N 1
ATOM 1454 C CA . TYR B 1 55 ? -22.981 11.039 22.322 1.00 70.28 318 TYR B CA 1
ATOM 1455 C C . TYR B 1 55 ? -22.465 10.145 23.451 1.00 69.49 318 TYR B C 1
ATOM 1456 O O . TYR B 1 55 ? -21.477 10.472 24.118 1.00 67.11 318 TYR B O 1
ATOM 1465 N N . GLN B 1 56 ? -23.130 9.015 23.660 1.00 67.25 319 GLN B N 1
ATOM 1466 C CA . GLN B 1 56 ? -22.754 8.110 24.740 1.00 59.17 319 GLN B CA 1
ATOM 1467 C C . GLN B 1 56 ? -21.440 7.391 24.431 1.00 63.73 319 GLN B C 1
ATOM 1468 O O . GLN B 1 56 ? -20.556 7.283 25.285 1.00 72.06 319 GLN B O 1
ATOM 1470 N N . LYS B 1 57 ? -21.297 6.905 23.205 1.00 73.70 320 LYS B N 1
ATOM 1471 C CA . LYS B 1 57 ? -20.046 6.262 22.812 1.00 64.88 320 LYS B CA 1
ATOM 1472 C C . LYS B 1 57 ? -18.882 7.267 22.784 1.00 63.43 320 LYS B C 1
ATOM 1473 O O . LYS B 1 57 ? -17.788 6.971 23.265 1.00 55.51 320 LYS B O 1
ATOM 1479 N N . PHE B 1 58 ? -19.111 8.453 22.224 1.00 62.72 321 PHE B N 1
ATOM 1480 C CA . PHE B 1 58 ? -18.044 9.452 22.161 1.00 54.31 321 PHE B CA 1
ATOM 1481 C C . PHE B 1 58 ? -17.648 9.925 23.552 1.00 59.90 321 PHE B C 1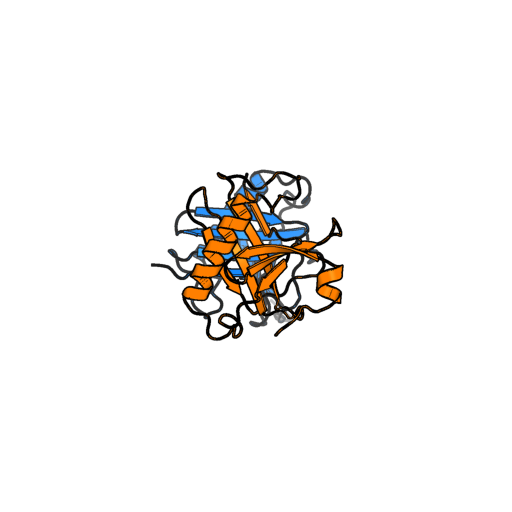
ATOM 1482 O O . PHE B 1 58 ? -16.462 10.132 23.842 1.00 53.92 321 PHE B O 1
ATOM 1490 N N . GLY B 1 59 ? -18.640 10.068 24.421 1.00 51.26 322 GLY B N 1
ATOM 1491 C CA . GLY B 1 59 ? -18.366 10.342 25.820 1.00 56.31 322 GLY B CA 1
ATOM 1492 C C . GLY B 1 59 ? -17.333 9.378 26.380 1.00 66.53 322 GLY B C 1
ATOM 1493 O O . GLY B 1 59 ? -16.331 9.807 26.956 1.00 67.93 322 GLY B O 1
ATOM 1494 N N . ASN B 1 60 ? -17.575 8.078 26.204 1.00 52.91 323 ASN B N 1
ATOM 1495 C CA . ASN B 1 60 ? -16.651 7.052 26.690 1.00 60.50 323 ASN B CA 1
ATOM 1496 C C . ASN B 1 60 ? -15.277 7.181 26.062 1.00 54.75 323 ASN B C 1
ATOM 1497 O O . ASN B 1 60 ? -14.262 7.175 26.757 1.00 65.79 323 ASN B O 1
ATOM 1502 N N . ALA B 1 61 ? -15.253 7.300 24.738 1.00 57.50 324 ALA B N 1
ATOM 1503 C CA . ALA B 1 61 ? -14.004 7.450 24.006 1.00 57.16 324 ALA B CA 1
ATOM 1504 C C . ALA B 1 61 ? -13.208 8.656 24.514 1.00 46.88 324 ALA B C 1
ATOM 1505 O O . ALA B 1 61 ? -11.999 8.559 24.726 1.00 50.86 324 ALA B O 1
ATOM 1507 N N . ILE B 1 62 ? -13.881 9.784 24.729 1.00 43.35 325 ILE B N 1
ATOM 1508 C CA . ILE B 1 62 ? -13.194 10.977 25.235 1.00 43.87 325 ILE B CA 1
ATOM 1509 C C . ILE B 1 62 ? -12.558 10.715 26.600 1.00 62.30 325 ILE B C 1
ATOM 1510 O O . ILE B 1 62 ? -11.381 11.028 26.824 1.00 60.19 325 ILE B O 1
ATOM 1515 N N . ASN B 1 63 ? -13.329 10.112 27.498 1.00 63.38 326 ASN B N 1
ATOM 1516 C CA . ASN B 1 63 ? -12.806 9.746 28.808 1.00 63.71 326 ASN B CA 1
ATOM 1517 C C . ASN B 1 63 ? -11.561 8.879 28.726 1.00 60.84 326 ASN B C 1
ATOM 1518 O O . ASN B 1 63 ? -10.592 9.118 29.444 1.00 65.57 326 ASN B O 1
ATOM 1523 N N . LYS B 1 64 ? -11.584 7.873 27.857 1.00 54.57 327 LYS B N 1
ATOM 1524 C CA . LYS B 1 64 ? -10.427 6.997 27.700 1.00 53.27 327 LYS B CA 1
ATOM 1525 C C . LYS B 1 64 ? -9.241 7.779 27.154 1.00 51.81 327 LYS B C 1
ATOM 1526 O O . LYS B 1 64 ? -8.110 7.623 27.626 1.00 67.19 327 LYS B O 1
ATOM 1532 N N . MET B 1 65 ? -9.514 8.616 26.156 1.00 52.41 328 MET B N 1
ATOM 1533 C CA . MET B 1 65 ? -8.511 9.501 25.578 1.00 55.01 328 MET B CA 1
ATOM 1534 C C . MET B 1 65 ? -7.824 10.317 26.668 1.00 59.94 328 MET B C 1
ATOM 1535 O O . MET B 1 65 ? -6.608 10.501 26.642 1.00 63.48 328 MET B O 1
ATOM 1540 N N . LEU B 1 66 ? -8.609 10.801 27.628 1.00 53.79 329 LEU B N 1
ATOM 1541 C CA . LEU B 1 66 ? -8.066 11.609 28.717 1.00 48.78 329 LEU B CA 1
ATOM 1542 C C . LEU B 1 66 ? -7.287 10.765 29.722 1.00 58.02 329 LEU B C 1
ATOM 1543 O O . LEU B 1 66 ? -6.235 11.185 30.207 1.00 70.05 329 LEU B O 1
ATOM 1548 N N . SER B 1 67 ? -7.801 9.572 30.015 1.00 57.07 330 SER B N 1
ATOM 1549 C CA . SER B 1 67 ? -7.134 8.620 30.911 1.00 71.92 330 SER B CA 1
ATOM 1550 C C . SER B 1 67 ? -5.771 8.234 30.383 1.00 76.16 330 SER B C 1
ATOM 1551 O O . SER B 1 67 ? -4.819 8.065 31.144 1.00 83.31 330 SER B O 1
ATOM 1554 N N . LEU B 1 68 ? -5.701 8.059 29.069 1.00 73.50 331 LEU B N 1
ATOM 1555 C CA . LEU B 1 68 ? -4.459 7.699 28.405 1.00 61.52 331 LEU B CA 1
ATOM 1556 C C . LEU B 1 68 ? -3.500 8.892 28.333 1.00 65.29 331 LEU B C 1
ATOM 1557 O O . LEU B 1 68 ? -2.326 8.726 28.013 1.00 61.19 331 LEU B O 1
ATOM 1562 N N . ARG B 1 69 ? -3.996 10.091 28.627 1.00 55.48 332 ARG B N 1
ATOM 1563 C CA . ARG B 1 69 ? -3.137 11.275 28.609 1.00 64.14 332 ARG B CA 1
ATOM 1564 C C . ARG B 1 69 ? -2.549 11.543 27.205 1.00 65.06 332 ARG B C 1
ATOM 1565 O O . ARG B 1 69 ? -1.401 11.970 27.062 1.00 58.09 332 ARG B O 1
ATOM 1573 N N . LEU B 1 70 ? -3.350 11.293 26.173 1.00 56.83 333 LEU B N 1
ATOM 1574 C CA . LEU B 1 70 ? -2.893 11.407 24.788 1.00 53.56 333 LEU B CA 1
ATOM 1575 C C . LEU B 1 70 ? -2.782 12.838 24.269 1.00 59.67 333 LEU B C 1
ATOM 1576 O O . LEU B 1 70 ? -2.076 13.111 23.293 1.00 60.44 333 LEU B O 1
ATOM 1581 N N . VAL B 1 71 ? -3.514 13.740 24.903 1.00 54.13 334 VAL B N 1
ATOM 1582 C CA . VAL B 1 71 ? -3.608 15.103 24.432 1.00 47.57 334 VAL B CA 1
ATOM 1583 C C . VAL B 1 71 ? -2.750 16.031 25.279 1.00 60.29 334 VAL B C 1
ATOM 1584 O O . VAL B 1 71 ? -2.842 16.034 26.517 1.00 61.79 334 VAL B O 1
ATOM 1588 N N . SER B 1 72 ? -1.906 16.805 24.604 1.00 52.90 335 SER B N 1
ATOM 1589 C CA . SER B 1 72 ? -1.073 17.782 25.288 1.00 66.21 335 SER B CA 1
ATOM 1590 C C . SER B 1 72 ? -1.187 19.149 24.629 1.00 71.24 335 SER B C 1
ATOM 1591 O O . SER B 1 72 ? -1.243 19.263 23.400 1.00 66.33 335 SER B O 1
ATOM 1594 N N . LEU B 1 73 ? -1.209 20.179 25.469 1.00 61.72 336 LEU B N 1
ATOM 1595 C CA . LEU B 1 73 ? -1.182 21.557 25.020 1.00 78.46 336 LEU B CA 1
ATOM 1596 C C . LEU B 1 73 ? 0.058 21.818 24.160 1.00 90.55 336 LEU B C 1
ATOM 1597 O O . LEU B 1 73 ? 0.930 20.950 24.035 1.00 77.82 336 LEU B O 1
ATOM 1602 N N . PRO B 1 74 ? 0.125 23.008 23.541 1.00 106.70 337 PRO B N 1
ATOM 1603 C CA . PRO B 1 74 ? 1.294 23.444 22.766 1.00 116.39 337 PRO B CA 1
ATOM 1604 C C . PRO B 1 74 ? 2.561 23.447 23.614 1.00 111.92 337 PRO B C 1
ATOM 1605 O O . PRO B 1 74 ? 3.578 22.859 23.233 1.00 99.65 337 PRO B O 1
ATOM 1609 N N . ASN B 1 75 ? 2.482 24.107 24.765 1.00 108.13 338 ASN B N 1
ATOM 1610 C CA . ASN B 1 75 ? 3.606 24.203 25.690 1.00 109.55 338 ASN B CA 1
ATOM 1611 C C . ASN B 1 75 ? 4.128 22.849 26.152 1.00 109.45 338 ASN B C 1
ATOM 1612 O O . ASN B 1 75 ? 5.057 22.783 26.955 1.00 117.54 338 ASN B O 1
ATOM 1617 N N . GLY B 1 76 ? 3.524 21.774 25.656 1.00 108.96 339 GLY B N 1
ATOM 1618 C CA . GLY B 1 76 ? 3.928 20.433 26.036 1.00 100.89 339 GLY B CA 1
ATOM 1619 C C . GLY B 1 76 ? 3.271 19.947 27.317 1.00 89.62 339 GLY B C 1
ATOM 1620 O O . GLY B 1 76 ? 3.412 18.783 27.683 1.00 91.12 339 GLY B O 1
ATOM 1621 N N . HIS B 1 77 ? 2.567 20.839 28.010 1.00 84.20 340 HIS B N 1
ATOM 1622 C CA . HIS B 1 77 ? 1.796 20.461 29.193 1.00 74.95 340 HIS B CA 1
ATOM 1623 C C . HIS B 1 77 ? 0.770 19.401 28.816 1.00 86.08 340 HIS B C 1
ATOM 1624 O O . HIS B 1 77 ? -0.051 19.595 27.909 1.00 68.44 340 HIS B O 1
ATOM 1631 N N . ILE B 1 78 ? 0.828 18.267 29.499 1.00 80.19 341 ILE B N 1
ATOM 1632 C CA . ILE B 1 78 ? -0.183 17.244 29.294 1.00 78.68 341 ILE B CA 1
ATOM 1633 C C . ILE B 1 78 ? -1.459 17.736 29.937 1.00 70.92 341 ILE B C 1
ATOM 1634 O O . ILE B 1 78 ? -1.436 18.234 31.062 1.00 69.18 341 ILE B O 1
ATOM 1639 N N . LEU B 1 79 ? -2.563 17.604 29.210 1.00 68.37 342 LEU B N 1
ATOM 1640 C CA . LEU B 1 79 ? -3.866 18.026 29.702 1.00 74.89 342 LEU B CA 1
ATOM 1641 C C . LEU B 1 79 ? -4.236 17.242 30.962 1.00 81.40 342 LEU B C 1
ATOM 1642 O O . LEU B 1 79 ? -4.539 16.051 30.902 1.00 90.89 342 LEU B O 1
ATOM 1647 N N . GLN B 1 80 ? -4.198 17.924 32.101 1.00 92.58 343 GLN B N 1
ATOM 1648 C CA . GLN B 1 80 ? -4.481 17.308 33.391 1.00 92.66 343 GLN B CA 1
ATOM 1649 C C . GLN B 1 80 ? -5.800 17.854 33.950 1.00 116.86 343 GLN B C 1
ATOM 1650 O O . GLN B 1 80 ? -6.221 18.966 33.608 1.00 106.21 343 GLN B O 1
ATOM 1652 N N . PRO B 1 81 ? -6.461 17.062 34.806 1.00 128.23 344 PRO B N 1
ATOM 1653 C CA . PRO B 1 81 ? -7.674 17.461 35.533 1.00 115.57 344 PRO B CA 1
ATOM 1654 C C . PRO B 1 81 ? -7.517 18.824 36.206 1.00 109.62 344 PRO B C 1
ATOM 1655 O O . PRO B 1 81 ? -6.440 19.145 36.718 1.00 114.59 344 PRO B O 1
ATOM 1659 N N . GLY B 1 82 ? -8.590 19.610 36.212 1.00 109.07 345 GLY B N 1
ATOM 1660 C CA . GLY B 1 82 ? -8.536 20.970 36.714 1.00 107.91 345 GLY B CA 1
ATOM 1661 C C . GLY B 1 82 ? -8.420 21.945 35.559 1.00 96.67 345 GLY B C 1
ATOM 1662 O O . GLY B 1 82 ? -8.819 23.106 35.659 1.00 90.86 345 GLY B O 1
ATOM 1663 N N . ASP B 1 83 ? -7.866 21.461 34.453 1.00 93.31 346 ASP B N 1
ATOM 1664 C CA . ASP B 1 83 ? -7.759 22.257 33.239 1.00 89.92 346 ASP B CA 1
ATOM 1665 C C . ASP B 1 83 ? -9.113 22.348 32.540 1.00 80.24 346 ASP B C 1
ATOM 1666 O O . ASP B 1 83 ? -9.997 21.515 32.758 1.00 95.50 346 ASP B O 1
ATOM 1671 N N . SER B 1 84 ? -9.265 23.375 31.710 1.00 75.60 347 SER B N 1
ATOM 1672 C CA . SER B 1 84 ? -10.459 23.557 30.900 1.00 65.71 347 SER B CA 1
ATOM 1673 C C . SER B 1 84 ? -9.987 23.931 29.501 1.00 62.42 347 SER B C 1
ATOM 1674 O O . SER B 1 84 ? -8.841 24.348 29.329 1.00 67.24 347 SER B O 1
ATOM 1677 N N . CYS B 1 85 ? -10.841 23.788 28.495 1.00 60.85 348 CYS B N 1
ATOM 1678 C CA . CYS B 1 85 ? -10.378 24.050 27.136 1.00 50.91 348 CYS B CA 1
ATOM 1679 C C . CYS B 1 85 ? -11.471 23.922 26.088 1.00 48.12 348 CYS B C 1
ATOM 1680 O O . CYS B 1 85 ? -12.588 23.488 26.379 1.00 48.92 348 CYS B O 1
ATOM 1683 N N . VAL B 1 86 ? -11.131 24.322 24.868 1.00 47.73 349 VAL B N 1
ATOM 1684 C CA . VAL B 1 86 ? -11.922 24.014 23.685 1.00 40.20 349 VAL B CA 1
ATOM 1685 C C . VAL B 1 86 ? -11.006 23.317 22.699 1.00 53.46 349 VAL B C 1
ATOM 1686 O O . VAL B 1 86 ? -10.091 23.945 22.150 1.00 48.77 349 VAL B O 1
ATOM 1690 N N . TRP B 1 87 ? -11.264 22.022 22.490 1.00 46.77 350 TRP B N 1
ATOM 1691 C CA . TRP B 1 87 ? -10.428 21.151 21.664 1.00 40.77 350 TRP B CA 1
ATOM 1692 C C . TRP B 1 87 ? -11.282 20.655 20.508 1.00 33.30 350 TRP B C 1
ATOM 1693 O O . TRP B 1 87 ? -12.430 20.270 20.712 1.00 47.34 350 TRP B O 1
ATOM 1704 N N . LEU B 1 88 ? -10.723 20.681 19.300 1.00 40.73 351 LEU B N 1
ATOM 1705 C CA . LEU B 1 88 ? -11.426 20.284 18.076 1.00 36.13 351 LEU B CA 1
ATOM 1706 C C . LEU B 1 88 ? -10.650 19.249 17.303 1.00 41.31 351 LEU B C 1
ATOM 1707 O O . LEU B 1 88 ? -9.403 19.264 17.317 1.00 44.43 351 LEU B O 1
ATOM 1712 N N . ALA B 1 89 ? -11.380 18.401 16.570 1.00 42.60 352 ALA B N 1
ATOM 1713 C CA . ALA B 1 89 ? -10.767 17.389 15.704 1.00 44.98 352 ALA B CA 1
ATOM 1714 C C . ALA B 1 89 ? -11.719 16.925 14.610 1.00 45.75 352 ALA B C 1
ATOM 1715 O O . ALA B 1 89 ? -12.941 16.851 14.807 1.00 42.92 352 ALA B O 1
ATOM 1717 N N . GLU B 1 90 ? -11.170 16.637 13.438 1.00 37.02 353 GLU B N 1
ATOM 1718 C CA . GLU B 1 90 ? -11.994 16.048 12.396 1.00 47.35 353 GLU B CA 1
ATOM 1719 C C . GLU B 1 90 ? -12.314 14.631 12.814 1.00 53.55 353 GLU B C 1
ATOM 1720 O O . GLU B 1 90 ? -11.468 13.935 13.394 1.00 33.59 353 GLU B O 1
ATOM 1726 N N . VAL B 1 91 ? -13.541 14.212 12.540 1.00 46.14 354 VAL B N 1
ATOM 1727 C CA . VAL B 1 91 ? -13.905 12.817 12.676 1.00 50.89 354 VAL B CA 1
ATOM 1728 C C . VAL B 1 91 ? -13.986 12.258 11.260 1.00 39.99 354 VAL B C 1
ATOM 1729 O O . VAL B 1 91 ? -14.775 12.738 10.450 1.00 50.39 354 VAL B O 1
ATOM 1733 N N . VAL B 1 92 ? -13.132 11.291 10.942 1.00 43.69 355 VAL B N 1
ATOM 1734 C CA . VAL B 1 92 ? -13.177 10.655 9.628 1.00 53.38 355 VAL B CA 1
ATOM 1735 C C . VAL B 1 92 ? -13.611 9.193 9.732 1.00 52.45 355 VAL B C 1
ATOM 1736 O O . VAL B 1 92 ? -13.620 8.615 10.831 1.00 43.63 355 VAL B O 1
ATOM 1740 N N . ASP B 1 93 ? -13.981 8.602 8.597 1.00 51.63 356 ASP B N 1
ATOM 1741 C CA . ASP B 1 93 ? -14.221 7.156 8.551 1.00 61.80 356 ASP B CA 1
ATOM 1742 C C . ASP B 1 93 ? -12.940 6.411 8.173 1.00 64.52 356 ASP B C 1
ATOM 1743 O O . ASP B 1 93 ? -11.870 7.016 8.075 1.00 54.98 356 ASP B O 1
ATOM 1748 N N . MET B 1 94 ? -13.060 5.105 7.956 1.00 68.58 357 MET B N 1
ATOM 1749 C CA . MET B 1 94 ? -11.909 4.260 7.652 1.00 62.08 357 MET B CA 1
ATOM 1750 C C . MET B 1 94 ? -11.277 4.564 6.293 1.00 68.47 357 MET B C 1
ATOM 1751 O O . MET B 1 94 ? -10.144 4.174 6.035 1.00 69.98 357 MET B O 1
ATOM 1756 N N . LYS B 1 95 ? -12.001 5.263 5.428 1.00 62.27 358 LYS B N 1
ATOM 1757 C CA . LYS B 1 95 ? -11.446 5.662 4.134 1.00 72.42 358 LYS B CA 1
ATOM 1758 C C . LYS B 1 95 ? -10.955 7.115 4.190 1.00 71.70 358 LYS B C 1
ATOM 1759 O O . LYS B 1 95 ? -10.709 7.744 3.164 1.00 65.22 358 LYS B O 1
ATOM 1761 N N . ASP B 1 96 ? -10.823 7.633 5.409 1.00 67.71 359 ASP B N 1
ATOM 1762 C CA . ASP B 1 96 ? -10.378 9.004 5.660 1.00 63.77 359 ASP B CA 1
ATOM 1763 C C . ASP B 1 96 ? -11.302 10.098 5.113 1.00 67.03 359 ASP B C 1
ATOM 1764 O O . ASP B 1 96 ? -10.843 11.163 4.705 1.00 75.94 359 ASP B O 1
ATOM 1769 N N . ARG B 1 97 ? -12.604 9.843 5.123 1.00 67.35 360 ARG B N 1
ATOM 1770 C CA . ARG B 1 97 ? -13.575 10.839 4.672 1.00 66.96 360 ARG B CA 1
ATOM 1771 C C . ARG B 1 97 ? -14.225 11.589 5.830 1.00 55.35 360 ARG B C 1
ATOM 1772 O O . ARG B 1 97 ? -14.731 10.980 6.776 1.00 62.42 360 ARG B O 1
ATOM 1780 N N . PHE B 1 98 ? -14.190 12.917 5.743 1.00 49.24 361 PHE B N 1
ATOM 1781 C CA . PHE B 1 98 ? -14.769 13.791 6.754 1.00 55.68 361 PHE B CA 1
ATOM 1782 C C . PHE B 1 98 ? -16.203 13.395 7.086 1.00 55.49 361 PHE B C 1
ATOM 1783 O O . PHE B 1 98 ? -17.049 13.315 6.207 1.00 46.60 361 PHE B O 1
ATOM 1791 N N . GLN B 1 99 ? -16.473 13.142 8.358 1.00 54.19 362 GLN B N 1
ATOM 1792 C CA . GLN B 1 99 ? -17.831 12.877 8.791 1.00 46.33 362 GLN B CA 1
ATOM 1793 C C . GLN B 1 99 ? -18.367 14.144 9.433 1.00 51.95 362 GLN B C 1
ATOM 1794 O O . GLN B 1 99 ? -19.380 14.689 9.010 1.00 55.55 362 GLN B O 1
ATOM 1800 N N . THR B 1 100 ? -17.665 14.616 10.450 1.00 56.06 363 THR B N 1
ATOM 1801 C CA . THR B 1 100 ? -18.082 15.800 11.180 1.00 49.00 363 THR B CA 1
ATOM 1802 C C . THR B 1 100 ? -16.862 16.343 11.911 1.00 56.94 363 THR B C 1
ATOM 1803 O O . THR B 1 100 ? -15.833 15.672 11.996 1.00 54.06 363 THR B O 1
ATOM 1807 N N . THR B 1 101 ? -16.980 17.556 12.435 1.00 49.88 364 THR B N 1
ATOM 1808 C CA . THR B 1 101 ? -15.955 18.113 13.293 1.00 39.69 364 THR B CA 1
ATOM 1809 C C . THR B 1 101 ? -16.416 17.977 14.721 1.00 48.41 364 THR B C 1
ATOM 1810 O O . THR B 1 101 ? -17.528 18.359 15.059 1.00 48.07 364 THR B O 1
ATOM 1814 N N . LEU B 1 102 ? -15.569 17.400 15.560 1.00 42.89 365 LEU B N 1
ATOM 1815 C CA . LEU B 1 102 ? -15.919 17.257 16.959 1.00 54.79 365 LEU B CA 1
ATOM 1816 C C . LEU B 1 102 ? -15.411 18.472 17.737 1.00 52.27 365 LEU B C 1
ATOM 1817 O O . LEU B 1 102 ? -14.233 18.820 17.659 1.00 47.36 365 LEU B O 1
ATOM 1822 N N . SER B 1 103 ? -16.304 19.132 18.466 1.00 50.36 366 SER B N 1
ATOM 1823 C CA . SER B 1 103 ? -15.901 20.187 19.402 1.00 44.62 366 SER B CA 1
ATOM 1824 C C . SER B 1 103 ? -16.023 19.621 20.810 1.00 46.78 366 SER B C 1
ATOM 1825 O O . SER B 1 103 ? -17.057 19.054 21.171 1.00 60.75 366 SER B O 1
ATOM 1828 N N . LEU B 1 104 ? -14.956 19.748 21.590 1.00 42.59 367 LEU B N 1
ATOM 1829 C CA . LEU B 1 104 ? -14.932 19.254 22.961 1.00 43.66 367 LEU B CA 1
ATOM 1830 C C . LEU B 1 104 ? -14.664 20.417 23.896 1.00 59.29 367 LEU B C 1
ATOM 1831 O O . LEU B 1 104 ? -13.584 21.010 23.868 1.00 52.65 367 LEU B O 1
ATOM 1836 N N . ASN B 1 105 ? -15.659 20.739 24.715 1.00 55.71 368 ASN B N 1
ATOM 1837 C CA . ASN B 1 105 ? -15.551 21.820 25.677 1.00 53.82 368 ASN B CA 1
ATOM 1838 C C . ASN B 1 105 ? -15.450 21.242 27.094 1.00 65.89 368 ASN B C 1
ATOM 1839 O O . ASN B 1 105 ? -16.432 20.750 27.646 1.00 70.29 368 ASN B O 1
ATOM 1844 N N . ILE B 1 106 ? -14.248 21.269 27.666 1.00 71.96 369 ILE B N 1
ATOM 1845 C CA . ILE B 1 106 ? -14.057 20.833 29.047 1.00 67.92 369 ILE B CA 1
ATOM 1846 C C . ILE B 1 106 ? -14.173 22.012 29.999 1.00 77.94 369 ILE B C 1
ATOM 1847 O O . ILE B 1 106 ? -13.425 22.989 29.894 1.00 82.60 369 ILE B O 1
ATOM 1852 N N . LEU B 1 107 ? -15.111 21.911 30.933 1.00 68.83 370 LEU B N 1
ATOM 1853 C CA . LEU B 1 107 ? -15.406 23.013 31.835 1.00 89.60 370 LEU B CA 1
ATOM 1854 C C . LEU B 1 107 ? -14.616 22.886 33.134 1.00 101.70 370 LEU B C 1
ATOM 1855 O O . LEU B 1 107 ? -14.146 23.882 33.688 1.00 98.28 370 LEU B O 1
ATOM 1860 N N . ASN B 1 108 ? -14.464 21.656 33.612 1.00 98.39 371 ASN B N 1
ATOM 1861 C CA . ASN B 1 108 ? -13.779 21.415 34.874 1.00 116.43 371 ASN B CA 1
ATOM 1862 C C . ASN B 1 108 ? -13.510 19.934 35.118 1.00 133.66 371 ASN B C 1
ATOM 1863 O O . ASN B 1 108 ? -13.578 19.119 34.198 1.00 129.09 371 ASN B O 1
ATOM 1868 N N . SER B 1 109 ? -13.217 19.592 36.368 1.00 143.39 372 SER B N 1
ATOM 1869 C CA . SER B 1 109 ? -12.836 18.231 36.724 1.00 137.98 372 SER B CA 1
ATOM 1870 C C . SER B 1 109 ? -13.980 17.226 36.591 1.00 133.21 372 SER B C 1
ATOM 1871 O O . SER B 1 109 ? -13.788 16.030 36.812 1.00 122.77 372 SER B O 1
ATOM 1873 N N . GLN B 1 110 ? -15.164 17.706 36.222 1.00 137.72 373 GLN B N 1
ATOM 1874 C CA . GLN B 1 110 ? -16.344 16.846 36.160 1.00 131.44 373 GLN B CA 1
ATOM 1875 C C . GLN B 1 110 ? -17.010 16.802 34.781 1.00 129.12 373 GLN B C 1
ATOM 1876 O O . GLN B 1 110 ? -17.115 15.738 34.167 1.00 133.24 373 GLN B O 1
ATOM 1878 N N . ARG B 1 111 ? -17.452 17.962 34.300 1.00 119.30 374 ARG B N 1
ATOM 1879 C CA . ARG B 1 111 ? -18.300 18.030 33.110 1.00 102.89 374 ARG B CA 1
ATOM 1880 C C . ARG B 1 111 ? -17.617 18.568 31.846 1.00 94.87 374 ARG B C 1
ATOM 1881 O O . ARG B 1 111 ? -16.926 19.590 31.869 1.00 95.63 374 ARG B O 1
ATOM 1883 N N . ALA B 1 112 ? -17.827 17.857 30.743 1.00 80.19 375 ALA B N 1
ATOM 1884 C CA . ALA B 1 112 ? -17.464 18.335 29.415 1.00 73.60 375 ALA B CA 1
ATOM 1885 C C . ALA B 1 112 ? -18.712 18.359 28.537 1.00 75.74 375 ALA B C 1
ATOM 1886 O O . ALA B 1 112 ? -19.674 17.633 28.782 1.00 80.15 375 ALA B O 1
ATOM 1888 N N . GLU B 1 113 ? -18.699 19.208 27.522 1.00 75.23 376 GLU B N 1
ATOM 1889 C CA . GLU B 1 113 ? -19.753 19.218 26.525 1.00 64.99 376 GLU B CA 1
ATOM 1890 C C . GLU B 1 113 ? -19.117 18.781 25.213 1.00 66.60 376 GLU B C 1
ATOM 1891 O O . GLU B 1 113 ? -18.010 19.224 24.887 1.00 63.62 376 GLU B O 1
ATOM 1897 N N . ILE B 1 114 ? -19.782 17.892 24.476 1.00 63.92 377 ILE B N 1
ATOM 1898 C CA . ILE B 1 114 ? -19.346 17.598 23.109 1.00 56.03 377 ILE B CA 1
ATOM 1899 C C . ILE B 1 114 ? -20.400 18.009 22.093 1.00 56.03 377 ILE B C 1
ATOM 1900 O O . ILE B 1 114 ? -21.593 17.913 22.343 1.00 53.54 377 ILE B O 1
ATOM 1905 N N . PHE B 1 115 ? -19.952 18.493 20.946 1.00 46.07 378 PHE B N 1
ATOM 1906 C CA . PHE B 1 115 ? -20.877 19.010 19.951 1.00 46.34 378 PHE B CA 1
ATOM 1907 C C . PHE B 1 115 ? -20.331 18.528 18.633 1.00 49.77 378 PHE B C 1
ATOM 1908 O O . PHE B 1 115 ? -19.125 18.553 18.426 1.00 44.27 378 PHE B O 1
ATOM 1916 N N . PHE B 1 116 ? -21.212 18.049 17.766 1.00 47.89 379 PHE B N 1
ATOM 1917 C CA . PHE B 1 116 ? -20.805 17.619 16.443 1.00 48.99 379 PHE B CA 1
ATOM 1918 C C . PHE B 1 116 ? -21.224 18.711 15.480 1.00 51.95 379 PHE B C 1
ATOM 1919 O O . PHE B 1 116 ? -22.385 19.120 15.447 1.00 58.25 379 PHE B O 1
ATOM 1927 N N . ASN B 1 117 ? -20.258 19.200 14.720 1.00 43.55 380 ASN B N 1
ATOM 1928 C CA . ASN B 1 117 ? -20.484 20.274 13.779 1.00 38.81 380 ASN B CA 1
ATOM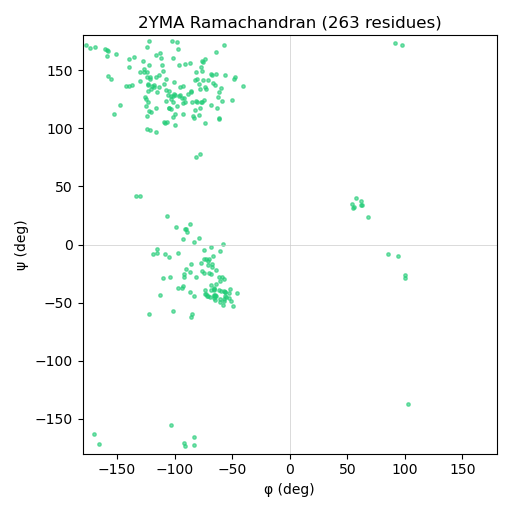 1929 C C . ASN B 1 117 ? -20.066 19.849 12.371 1.00 47.36 380 ASN B C 1
ATOM 1930 O O . ASN B 1 117 ? -18.886 19.866 12.020 1.00 52.16 380 ASN B O 1
ATOM 1935 N N . LYS B 1 118 ? -21.055 19.462 11.582 1.00 51.99 381 LYS B N 1
ATOM 1936 C CA . LYS B 1 118 ? -20.855 18.859 10.269 1.00 59.02 381 LYS B CA 1
ATOM 1937 C C . LYS B 1 118 ? -20.350 19.859 9.239 1.00 53.16 381 LYS B C 1
ATOM 1938 O O . LYS B 1 118 ? -19.878 19.480 8.172 1.00 58.18 381 LYS B O 1
ATOM 1944 N N . THR B 1 119 ? -20.434 21.141 9.558 1.00 53.47 382 THR B N 1
ATOM 1945 C CA . THR B 1 119 ? -20.147 22.161 8.556 1.00 66.34 382 THR B CA 1
ATOM 1946 C C . THR B 1 119 ? -18.940 22.990 8.907 1.00 65.36 382 THR B C 1
ATOM 1947 O O . THR B 1 119 ? -18.531 23.852 8.135 1.00 84.05 382 THR B O 1
ATOM 1951 N N . PHE B 1 120 ? -18.368 22.743 10.079 1.00 61.08 383 PHE B N 1
ATOM 1952 C CA . PHE B 1 120 ? -17.152 23.443 10.434 1.00 61.25 383 PHE B CA 1
ATOM 1953 C C . PHE B 1 120 ? -15.944 22.747 9.810 1.00 59.53 383 PHE B C 1
ATOM 1954 O O . PHE B 1 120 ? -15.565 21.649 10.213 1.00 69.82 383 PHE B O 1
ATOM 1962 N N . THR B 1 121 ? -15.360 23.397 8.810 1.00 58.63 384 THR B N 1
ATOM 1963 C CA . THR B 1 121 ? -14.132 22.929 8.184 1.00 71.13 384 THR B CA 1
ATOM 1964 C C . THR B 1 121 ? -12.877 23.548 8.818 1.00 66.26 384 THR B C 1
ATOM 1965 O O . THR B 1 121 ? -12.822 24.749 9.075 1.00 70.25 384 THR B O 1
ATOM 1969 N N . PHE B 1 122 ? -11.869 22.709 9.044 1.00 76.29 385 PHE B N 1
ATOM 1970 C CA . PHE B 1 122 ? -10.559 23.131 9.538 1.00 57.06 385 PHE B CA 1
ATOM 1971 C C . PHE B 1 122 ? -9.670 23.724 8.457 1.00 62.47 385 PHE B C 1
ATOM 1972 O O . PHE B 1 122 ? -9.574 23.198 7.349 1.00 88.88 385 PHE B O 1
ATOM 1980 N N . ASN B 1 123 ? -8.981 24.801 8.795 1.00 55.95 386 ASN B N 1
ATOM 1981 C CA . ASN B 1 123 ? -7.929 25.294 7.941 1.00 64.78 386 ASN B CA 1
ATOM 1982 C C . ASN B 1 123 ? -6.694 24.417 8.126 1.00 80.64 386 ASN B C 1
ATOM 1983 O O . ASN B 1 123 ? -6.498 23.821 9.193 1.00 66.75 386 ASN B O 1
ATOM 1988 N N . GLU B 1 124 ? -5.871 24.337 7.084 1.00 79.36 387 GLU B N 1
ATOM 1989 C CA . GLU B 1 124 ? -4.717 23.440 7.082 1.00 89.38 387 GLU B CA 1
ATOM 1990 C C . GLU B 1 124 ? -3.793 23.692 8.266 1.00 82.86 387 GLU B C 1
ATOM 1991 O O . GLU B 1 124 ? -3.302 22.743 8.885 1.00 77.98 387 GLU B O 1
ATOM 1993 N N . ASP B 1 125 ? -3.581 24.966 8.593 1.00 56.49 388 ASP B N 1
ATOM 1994 C CA . ASP B 1 125 ? -2.589 25.323 9.604 1.00 70.19 388 ASP B CA 1
ATOM 1995 C C . ASP B 1 125 ? -3.104 25.370 11.050 1.00 60.56 388 ASP B C 1
ATOM 1996 O O . ASP B 1 125 ? -2.398 25.817 11.949 1.00 81.55 388 ASP B O 1
ATOM 2001 N N . ASN B 1 126 ? -4.308 24.882 11.289 1.00 47.44 389 ASN B N 1
ATOM 2002 C CA . ASN B 1 126 ? -4.810 24.848 12.655 1.00 55.07 389 ASN B CA 1
ATOM 2003 C C . ASN B 1 126 ? -4.308 23.648 13.451 1.00 43.81 389 ASN B C 1
ATOM 2004 O O . ASN B 1 126 ? -4.192 22.544 12.924 1.00 66.33 389 ASN B O 1
ATOM 2009 N N . GLY B 1 127 ? -4.017 23.880 14.728 1.00 42.04 390 GLY B N 1
ATOM 2010 C CA . GLY B 1 127 ? -3.905 22.813 15.703 1.00 44.96 390 GLY B CA 1
ATOM 2011 C C . GLY B 1 127 ? -5.277 22.427 16.236 1.00 46.13 390 GLY B C 1
ATOM 2012 O O . GL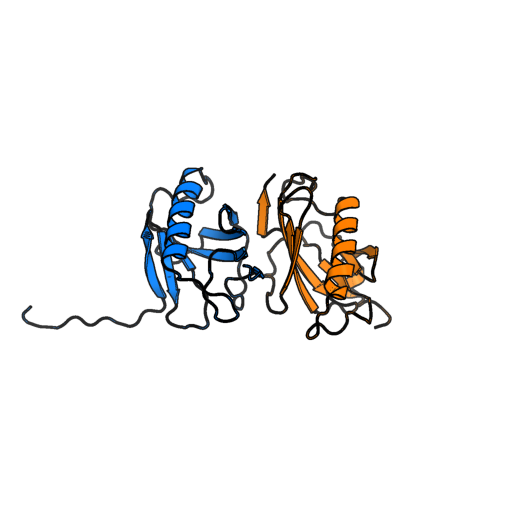Y B 1 127 ? -6.294 22.906 15.731 1.00 50.48 390 GLY B O 1
ATOM 2013 N N . ASN B 1 128 ? -5.300 21.565 17.254 1.00 42.37 391 ASN B N 1
ATOM 2014 C CA . ASN B 1 128 ? -6.552 21.071 17.841 1.00 51.59 391 ASN B CA 1
ATOM 2015 C C . ASN B 1 128 ? -7.185 22.033 18.846 1.00 51.11 391 ASN B C 1
ATOM 2016 O O . ASN B 1 128 ? -8.398 22.032 19.032 1.00 54.01 391 ASN B O 1
ATOM 2021 N N . PHE B 1 129 ? -6.366 22.845 19.504 1.00 50.95 392 PHE B N 1
ATOM 2022 C CA . PHE B 1 129 ? -6.882 23.758 20.524 1.00 53.42 392 PHE B CA 1
ATOM 2023 C C . PHE B 1 129 ? -7.269 25.122 19.977 1.00 54.25 392 PHE B C 1
ATOM 2024 O O . PHE B 1 129 ? -6.445 25.833 19.383 1.00 50.81 392 PHE B O 1
ATOM 2032 N N . LEU B 1 130 ? -8.532 25.474 20.192 1.00 45.71 393 LEU B N 1
ATOM 2033 C CA . LEU B 1 130 ? -8.996 26.817 19.935 1.00 52.84 393 LEU B CA 1
ATOM 2034 C C . LEU B 1 130 ? -8.659 27.677 21.155 1.00 62.41 393 LEU B C 1
ATOM 2035 O O . LEU B 1 130 ? -8.153 28.791 21.021 1.00 58.32 393 LEU B O 1
ATOM 2040 N N . SER B 1 131 ? -8.914 27.140 22.345 1.00 45.27 394 SER B N 1
ATOM 2041 C CA . SER B 1 131 ? -8.543 27.824 23.575 1.00 52.02 394 SER B CA 1
ATOM 2042 C C . SER B 1 131 ? -8.259 26.846 24.726 1.00 50.28 394 SER B C 1
ATOM 2043 O O . SER B 1 131 ? -8.618 25.673 24.660 1.00 46.94 394 SER B O 1
ATOM 2046 N N . TYR B 1 132 ? -7.610 27.328 25.781 1.00 50.71 395 TYR B N 1
ATOM 2047 C CA . TYR B 1 132 ? -7.410 26.503 26.965 1.00 44.60 395 TYR B CA 1
ATOM 2048 C C . TYR B 1 132 ? -7.160 27.377 28.186 1.00 61.74 395 TYR B C 1
ATOM 2049 O O . TYR B 1 132 ? -6.905 28.582 28.069 1.00 62.87 395 TYR B O 1
ATOM 2058 N N . LYS B 1 133 ? -7.237 26.763 29.360 1.00 58.28 396 LYS B N 1
ATOM 2059 C CA . LYS B 1 133 ? -7.004 27.465 30.608 1.00 66.67 396 LYS B CA 1
ATOM 2060 C C . LYS B 1 133 ? -6.383 26.492 31.596 1.00 78.43 396 LYS B C 1
ATOM 2061 O O . LYS B 1 133 ? -6.977 25.465 31.918 1.00 81.19 396 LYS B O 1
ATOM 2067 N N . ILE B 1 134 ? -5.185 26.807 32.074 1.00 81.90 397 ILE B N 1
ATOM 2068 C CA . ILE B 1 134 ? -4.493 25.923 33.010 1.00 89.73 397 ILE B CA 1
ATOM 2069 C C . ILE B 1 134 ? -4.819 26.261 34.462 1.00 90.89 397 ILE B C 1
ATOM 2070 O O . ILE B 1 134 ? -4.621 27.397 34.904 1.00 89.16 397 ILE B O 1
#

GO terms:
  GO:0070492 oligosaccharide binding (F, IDA)
  GO:0005788 endoplasmic reticulum lumen (C, IDA)
  GO:0034099 luminal surveillance complex (C, IDA)
  GO:0036503 ERAD pathway (P, IMP)
  GO:0005783 endoplasmic reticulum (C, HDA)
  GO:0030968 endoplasmic reticulum unfolded protein response (P, IMP)
  GO:0030970 retrograde protein transport, ER to cytosol (P, IMP)
  GO:0097466 ubiquitin-dependent glycoprotein ERAD pathway (P, IMP)
  GO:0000839 Hrd1p ubiquitin ligase ERAD-L complex (C, IPI)
  GO:0005515 protein binding (F, IPI)
  GO:0005789 endoplasmic reticulum membrane (C, EXP)
  GO:0042802 identical protein binding (F, IPI)

B-factor: mean 68.18, std 22.05, range [29.46, 151.58]

InterPro domains:
  IPR009011 Mannose-6-phosphate receptor binding domain superfamily [G3DSA:2.70.130.10] (113-234)
  IPR012913 Protein OS9-like domain [PF07915] (116-193)
  IPR041039 Yos9, dimerzation domain [PF17880] (271-395)
  IPR044865 MRH domain [PS51914] (115-241)
  IPR045149 Protein OS-9-like [PTHR15414] (4-488)

Sequence (267 aa):
SIGSNSIDLITKYEPIFLGSGIYFLRPFNTDERDKLMVTDNAMSNWDEITETYYQKFGNAINKMLSLRLVSLPNGHILQPGDSCVWLAEVVDMKDRFQTTLSLNILNSQRAEIFFNKTFTFNEDNGNFLSYKIGDIGSNSIDLITKYEPIFLGSGIYFLRPFNTDERDKLMVTDNAMSNWDEITETYYQKFGNAINKMLSLRLVSLPNGHILQPGDSCVWLAEVVDMKDRFQTTLSLNILNSQRAEIFFNKTFTFNEDNGNFLSYKI

Nearest PDB structures (foldseek):
  2yma-assembly1_B  TM=9.370E-01  e=2.455E-24  Saccharomyces cerevisiae
  6vk3-assembly1_B  TM=8.888E-01  e=2.989E-19  Saccharomyces cerevisiae
  4jqr-assembly1_A  TM=3.668E-01  e=8.374E+00  Bacteroides caccae ATCC 43185
  2yma-assembly1_B  TM=1.008E+00  e=2.322E-26  Saccharomyces cerevisiae
  6vk3-assembly1_B  TM=9.205E-01  e=9.418E-20  Saccharomyces cerevisiae

Secondary structure (DSSP, 8-state):
--S----PPPPSEEEEEEETTEEEEEESSTTSPPEEEE--GGG--SSS--HHHHHHHHHHHHHHHHTT--B-TTS-B--TT-EEEEEEEEE-TT--EEEEEEEEE-SSS-EEEEEETT-PPPTT--SEEEEE---/--S--HHHHHHEEEEEEETTEEEEEESSTTS--EEEE--GGG--SSS--HHHHHHHHHHHHHHHHTT--B-TTS-B--BTBEEEEEEEEE-TT--EEEEEEEEE-SSS-EEEEEETT-PPPTT--SEEEEE-

Radius of gyration: 20.54 Å; Cα contacts (8 Å, |Δi|>4): 500; chains: 2; bounding box: 38×79×40 Å

Foldseek 3Di:
DPDDDDDDDDDQWDWDDLDPQKTWTHGPPPQFEIAMEHADPVPPDLVPDDVVVVVSVVSSVVSCLVVQVDADPVRHGDDFQKWFWFKHFYAYPVRHTAWMWIWTGDGNPDIDIDTHRPDDDDRNDYGTPTIDDGD/DPAAAPVQVQFFDWDDLDPQKTWTHGPDPQAAIAMEHADPVPPALVPDDVVVVVSVVSSVVSCLVVQVDADPVRHRDDFQKWFWFKHFYAYRHRHGDWIWIWTGDGNDDIDIDTHRPDDDDRNDYGTPTIDD

Organism: Saccharomyces cerevisiae (strain ATCC 204508 / S288c) (NCBI:txid559292)

Solvent-accessible surface area: 14165 Å² total; per-residue (Å²): 140,188,66,114,137,122,139,146,144,170,79,68,52,97,76,58,101,5,13,42,18,0,60,0,14,81,8,66,76,107,95,100,41,15,28,0,32,8,41,35,133,68,2,74,81,24,137,65,53,73,130,81,13,83,109,50,0,24,86,0,7,96,94,1,53,83,81,167,28,5,47,5,86,74,56,116,81,14,48,117,30,11,19,5,0,2,0,0,34,0,2,27,135,65,86,150,83,39,1,0,0,1,1,9,17,53,76,87,98,50,49,62,35,43,15,16,61,105,5,42,21,41,102,96,8,41,15,22,0,10,60,109,90,32,143,107,84,92,43,32,128,116,1,75,93,91,7,67,47,33,101,6,13,40,18,0,60,0,0,93,15,127,76,130,133,67,40,24,25,0,3,8,42,35,88,68,3,79,80,15,129,67,54,72,83,82,12,94,55,50,0,23,90,0,8,96,96,1,52,80,81,166,31,4,51,4,103,102,49,55,71,12,42,127,57,13,19,5,0,2,0,0,35,0,2,25,23,45,52,147,71,24,1,0,0,1,1,15,17,52,79,87,101,54,50,71,33,47,16,18,104,106,5,44,20,36,100,95,10,44,14,26,0,10,72,114,120

CATH classification: 3.10.310.60